Protein AF-0000000084716074 (afdb_homodimer)

Organism: Cystobacter fuscus (strain ATCC 25194 / DSM 2262 / NBRC 100088 / M29) (NCBI:txid1242864)

Nearest PDB structures (foldseek):
  5a7d-assembly4_N  TM=6.052E-01  e=6.442E+00  Drosophila melanogaster
  5a7d-assembly1_R  TM=4.696E-01  e=6.776E+00  Drosophila melanogaster
  5a7d-assembly4_N  TM=6.051E-01  e=4.090E+00  Drosophila melanogaster
  5a7d-assembly2_O  TM=5.886E-01  e=6.448E+00  Drosophila melanogaster
  5a7d-assembly2_Q  TM=4.811E-01  e=6.448E+00  Drosophila melanogaster

Structure (mmCIF, N/CA/C/O backbone):
data_AF-0000000084716074-model_v1
#
loop_
_entity.id
_entity.type
_entity.pdbx_description
1 polymer 'Uncharacterized protein'
#
loop_
_atom_site.group_PDB
_atom_site.id
_atom_site.type_symbol
_atom_site.label_atom_id
_atom_site.label_alt_id
_atom_site.label_comp_id
_atom_site.label_asym_id
_atom_site.label_entity_id
_atom_site.label_seq_id
_atom_site.pdbx_PDB_ins_code
_atom_site.Cartn_x
_atom_site.Cartn_y
_atom_site.Cartn_z
_atom_site.occupancy
_atom_site.B_iso_or_equiv
_atom_site.auth_seq_id
_atom_site.auth_comp_id
_atom_site.auth_asym_id
_atom_site.auth_atom_id
_atom_site.pdbx_PDB_model_num
ATOM 1 N N . MET A 1 1 ? -2.824 2.328 23.766 1 77 1 MET A N 1
ATOM 2 C CA . MET A 1 1 ? -3.107 2.217 22.344 1 77 1 MET A CA 1
ATOM 3 C C . MET A 1 1 ? -1.949 2.758 21.516 1 77 1 MET A C 1
ATOM 5 O O . MET A 1 1 ? -1.45 2.078 20.609 1 77 1 MET A O 1
ATOM 9 N N . LEU A 1 2 ? -1.389 3.838 21.906 1 85.81 2 LEU A N 1
ATOM 10 C CA . LEU A 1 2 ? -0.302 4.465 21.156 1 85.81 2 LEU A CA 1
ATOM 11 C C . LEU A 1 2 ? 0.977 3.641 21.266 1 85.81 2 LEU A C 1
ATOM 13 O O . LEU A 1 2 ? 1.692 3.471 20.266 1 85.81 2 LEU A O 1
ATOM 17 N N . THR A 1 3 ? 1.161 3.049 22.391 1 87.94 3 THR A N 1
ATOM 18 C CA . THR A 1 3 ? 2.346 2.227 22.609 1 87.94 3 THR A CA 1
ATOM 19 C C . THR A 1 3 ? 2.293 0.959 21.766 1 87.94 3 THR A C 1
ATOM 21 O O . THR A 1 3 ? 3.311 0.531 21.219 1 87.94 3 THR A O 1
ATOM 24 N N . LEU A 1 4 ? 1.115 0.365 21.703 1 90.62 4 LEU A N 1
ATOM 25 C CA . LEU A 1 4 ? 0.954 -0.833 20.891 1 90.62 4 LEU A CA 1
ATOM 26 C C . LEU A 1 4 ? 1.202 -0.521 19.406 1 90.62 4 LEU A C 1
ATOM 28 O O . LEU A 1 4 ? 1.856 -1.297 18.719 1 90.62 4 LEU A O 1
ATOM 32 N N . LEU A 1 5 ? 0.661 0.554 18.938 1 91.88 5 LEU A N 1
ATOM 33 C CA . LEU A 1 5 ? 0.863 0.963 17.547 1 91.88 5 LEU A CA 1
ATOM 34 C C . LEU A 1 5 ? 2.342 1.206 17.266 1 91.88 5 LEU A C 1
ATOM 36 O O . LEU A 1 5 ? 2.844 0.828 16.203 1 91.88 5 LEU A O 1
ATOM 40 N N . PHE A 1 6 ? 2.99 1.801 18.203 1 92.62 6 PHE A N 1
ATOM 41 C CA . PHE A 1 6 ? 4.41 2.092 18.047 1 92.62 6 PHE A CA 1
ATOM 42 C C . PHE A 1 6 ? 5.227 0.804 18 1 92.62 6 PHE A C 1
ATOM 44 O O . PHE A 1 6 ? 6.129 0.668 17.172 1 92.62 6 PHE A O 1
ATOM 51 N N . LYS A 1 7 ? 4.938 -0.093 18.859 1 94 7 LYS A N 1
ATOM 52 C CA . LYS A 1 7 ? 5.645 -1.37 18.875 1 94 7 LYS A CA 1
ATOM 53 C C . LYS A 1 7 ? 5.395 -2.148 17.594 1 94 7 LYS A C 1
ATOM 55 O O . LYS A 1 7 ? 6.297 -2.814 17.078 1 94 7 LYS A O 1
ATOM 60 N N . ALA A 1 8 ? 4.164 -2.121 17.156 1 93.56 8 ALA A N 1
ATOM 61 C CA . ALA A 1 8 ? 3.822 -2.789 15.898 1 93.56 8 ALA A CA 1
ATOM 62 C C . ALA A 1 8 ? 4.598 -2.188 14.727 1 93.56 8 ALA A C 1
ATOM 64 O O . ALA A 1 8 ? 5.145 -2.918 13.898 1 93.56 8 ALA A O 1
ATOM 65 N N . HIS A 1 9 ? 4.613 -0.831 14.602 1 96.44 9 HIS A N 1
ATOM 66 C CA . HIS A 1 9 ? 5.348 -0.148 13.547 1 96.44 9 HIS A CA 1
ATOM 67 C C . HIS A 1 9 ? 6.84 -0.47 13.609 1 96.44 9 HIS A C 1
ATOM 69 O O . HIS A 1 9 ? 7.453 -0.803 12.602 1 96.44 9 HIS A O 1
ATOM 75 N N . SER A 1 10 ? 7.395 -0.504 14.867 1 95.44 10 SER A N 1
ATOM 76 C CA . SER A 1 10 ? 8.82 -0.765 15.062 1 95.44 10 SER A CA 1
ATOM 77 C C . SER A 1 10 ? 9.164 -2.217 14.75 1 95.44 10 SER A C 1
ATOM 79 O O . SER A 1 10 ? 10.242 -2.508 14.242 1 95.44 10 SER A O 1
ATOM 81 N N . GLY A 1 11 ? 8.266 -3.057 15.047 1 95.38 11 GLY A N 1
ATOM 82 C CA . GLY A 1 11 ? 8.477 -4.465 14.75 1 95.38 11 GLY A CA 1
ATOM 83 C C . GLY A 1 11 ? 8.344 -4.797 13.281 1 95.38 11 GLY A C 1
ATOM 84 O O . GLY A 1 11 ? 9.078 -5.629 12.75 1 95.38 11 GLY A O 1
ATOM 85 N N . LEU A 1 12 ? 7.363 -4.23 12.609 1 96.38 12 LEU A N 1
ATOM 86 C CA . LEU A 1 12 ? 7.098 -4.484 11.203 1 96.38 12 LEU A CA 1
ATOM 87 C C . LEU A 1 12 ? 8.312 -4.137 10.352 1 96.38 12 LEU A C 1
ATOM 89 O O . LEU A 1 12 ? 8.516 -4.707 9.273 1 96.38 12 LEU A O 1
ATOM 93 N N . ARG A 1 13 ? 9.148 -3.174 10.836 1 96.94 13 ARG A N 1
ATOM 94 C CA . ARG A 1 13 ? 10.352 -2.777 10.117 1 96.94 13 ARG A CA 1
ATOM 95 C C . ARG A 1 13 ? 11.227 -3.988 9.797 1 96.94 13 ARG A C 1
ATOM 97 O O . ARG A 1 13 ? 11.836 -4.059 8.727 1 96.94 13 ARG A O 1
ATOM 104 N N . TYR A 1 14 ? 11.297 -4.938 10.672 1 97 14 TYR A N 1
ATOM 105 C CA . TYR A 1 14 ? 12.148 -6.105 10.477 1 97 14 TYR A CA 1
ATOM 106 C C . TYR A 1 14 ? 11.617 -6.992 9.359 1 97 14 TYR A C 1
ATOM 108 O O . TYR A 1 14 ? 12.391 -7.598 8.617 1 97 14 TYR A O 1
ATOM 116 N N . LEU A 1 15 ? 10.305 -7.098 9.328 1 96.69 15 LEU A N 1
ATOM 117 C CA . LEU A 1 15 ? 9.703 -7.875 8.242 1 96.69 15 LEU A CA 1
ATOM 118 C C . LEU A 1 15 ? 9.93 -7.195 6.898 1 96.69 15 LEU A C 1
ATOM 120 O O . LEU A 1 15 ? 10.211 -7.863 5.902 1 96.69 15 LEU A O 1
ATOM 124 N N . VAL A 1 16 ? 9.719 -5.898 6.836 1 98.31 16 VAL A N 1
ATOM 125 C CA . VAL A 1 16 ? 9.961 -5.133 5.617 1 98.31 16 VAL A CA 1
ATOM 126 C C . VAL A 1 16 ? 11.398 -5.332 5.156 1 98.31 16 VAL A C 1
ATOM 128 O O . VAL A 1 16 ? 11.648 -5.609 3.98 1 98.31 16 VAL A O 1
ATOM 131 N N . LEU A 1 17 ? 12.367 -5.199 6.125 1 98.31 17 LEU A N 1
ATOM 132 C CA . LEU A 1 17 ? 13.781 -5.332 5.797 1 98.31 17 LEU A CA 1
ATOM 133 C C . LEU A 1 17 ? 14.109 -6.758 5.355 1 98.31 17 LEU A C 1
ATOM 135 O O . LEU A 1 17 ? 14.859 -6.961 4.402 1 98.31 17 LEU A O 1
ATOM 139 N N . LEU A 1 18 ? 13.539 -7.695 6.035 1 98.19 18 LEU A N 1
ATOM 140 C CA . LEU A 1 18 ? 13.773 -9.094 5.68 1 98.19 18 LEU A CA 1
ATOM 141 C C . LEU A 1 18 ? 13.258 -9.391 4.277 1 98.19 18 LEU A C 1
ATOM 143 O O . LEU A 1 18 ? 13.969 -9.977 3.461 1 98.19 18 LEU A O 1
ATOM 147 N N . MET A 1 19 ? 11.992 -9.062 4.016 1 98.38 19 MET A N 1
ATOM 148 C CA . MET A 1 19 ? 11.422 -9.289 2.691 1 98.38 19 MET A CA 1
ATOM 149 C C . MET A 1 19 ? 12.219 -8.555 1.619 1 98.38 19 MET A C 1
ATOM 151 O O . MET A 1 19 ? 12.414 -9.07 0.518 1 98.38 19 MET A O 1
ATOM 155 N N . GLY A 1 20 ? 12.656 -7.379 1.932 1 98.69 20 GLY A N 1
ATOM 156 C CA . GLY A 1 20 ? 13.492 -6.637 1.005 1 98.69 20 GLY A CA 1
ATOM 157 C C . GLY A 1 20 ? 14.797 -7.34 0.688 1 98.69 20 GLY A C 1
ATOM 158 O O . GLY A 1 20 ? 15.219 -7.391 -0.47 1 98.69 20 GLY A O 1
ATOM 159 N N . LEU A 1 21 ? 15.43 -7.848 1.687 1 98.69 21 LEU A N 1
ATOM 160 C CA . LEU A 1 21 ? 16.703 -8.539 1.496 1 98.69 21 LEU A CA 1
ATOM 161 C C . LEU A 1 21 ? 16.5 -9.82 0.698 1 98.69 21 LEU A C 1
ATOM 163 O O . LEU A 1 21 ? 17.312 -10.148 -0.167 1 98.69 21 LEU A O 1
ATOM 167 N N . VAL A 1 22 ? 15.477 -10.523 0.986 1 98.75 22 VAL A N 1
ATOM 168 C CA . VAL A 1 22 ? 15.172 -11.75 0.256 1 98.75 22 VAL A CA 1
ATOM 169 C C . VAL A 1 22 ? 14.914 -11.422 -1.215 1 98.75 22 VAL A C 1
ATOM 171 O O . VAL A 1 22 ? 15.469 -12.078 -2.104 1 98.75 22 VAL A O 1
ATOM 174 N N . ALA A 1 23 ? 14.055 -10.477 -1.443 1 98.75 23 ALA A N 1
ATOM 175 C CA . ALA A 1 23 ? 13.766 -10.062 -2.812 1 98.75 23 ALA A CA 1
ATOM 176 C C . ALA A 1 23 ? 15.023 -9.586 -3.523 1 98.75 23 ALA A C 1
ATOM 178 O O . ALA A 1 23 ? 15.281 -9.961 -4.668 1 98.75 23 ALA A O 1
ATOM 179 N N . LEU A 1 24 ? 15.797 -8.773 -2.84 1 98.81 24 LEU A N 1
ATOM 180 C CA . LEU A 1 24 ? 17.031 -8.234 -3.41 1 98.81 24 LEU A CA 1
ATOM 181 C C . LEU A 1 24 ? 17.984 -9.367 -3.793 1 98.81 24 LEU A C 1
ATOM 183 O O . LEU A 1 24 ? 18.562 -9.352 -4.879 1 98.81 24 LEU A O 1
ATOM 187 N N . ALA A 1 25 ? 18.172 -10.281 -2.918 1 98.81 25 ALA A N 1
ATOM 188 C CA . ALA A 1 25 ? 19.047 -11.422 -3.195 1 98.81 25 ALA A CA 1
ATOM 189 C C . ALA A 1 25 ? 18.578 -12.18 -4.434 1 98.81 25 ALA A C 1
ATOM 191 O O . ALA A 1 25 ? 19.391 -12.539 -5.293 1 98.81 25 ALA A O 1
ATOM 192 N N . TYR A 1 26 ? 17.312 -12.367 -4.531 1 98.81 26 TYR A N 1
ATOM 193 C CA . TYR A 1 26 ? 16.781 -13.086 -5.676 1 98.81 26 TYR A CA 1
ATOM 194 C C . TYR A 1 26 ? 16.969 -12.297 -6.965 1 98.81 26 TYR A C 1
ATOM 196 O O . TYR A 1 26 ? 17.297 -12.875 -8 1 98.81 26 TYR A O 1
ATOM 204 N N . PHE A 1 27 ? 16.719 -11.016 -6.898 1 98.75 27 PHE A N 1
ATOM 205 C CA . PHE A 1 27 ? 16.844 -10.203 -8.102 1 98.75 27 PHE A CA 1
ATOM 206 C C . PHE A 1 27 ? 18.297 -10.086 -8.539 1 98.75 27 PHE A C 1
ATOM 208 O O . PHE A 1 27 ? 18.578 -10.047 -9.742 1 98.75 27 PHE A O 1
ATOM 215 N N . VAL A 1 28 ? 19.203 -10.016 -7.586 1 98.56 28 VAL A N 1
ATOM 216 C CA . VAL A 1 28 ? 20.641 -10.016 -7.906 1 98.56 28 VAL A CA 1
ATOM 217 C C . VAL A 1 28 ? 21.016 -11.336 -8.57 1 98.56 28 VAL A C 1
ATOM 219 O O . VAL A 1 28 ? 21.703 -11.352 -9.586 1 98.56 28 VAL A O 1
ATOM 222 N N . TYR A 1 29 ? 20.562 -12.391 -8 1 98.56 29 TYR A N 1
ATOM 223 C CA . TYR A 1 29 ? 20.828 -13.719 -8.539 1 98.56 29 TYR A CA 1
ATOM 224 C C . TYR A 1 29 ? 20.312 -13.852 -9.961 1 98.56 29 TYR A C 1
ATOM 226 O O . TYR A 1 29 ? 21.031 -14.305 -10.852 1 98.56 29 TYR A O 1
ATOM 234 N N . GLY A 1 30 ? 19.109 -13.523 -10.156 1 98.12 30 GLY A N 1
ATOM 235 C CA . GLY A 1 30 ? 18.531 -13.602 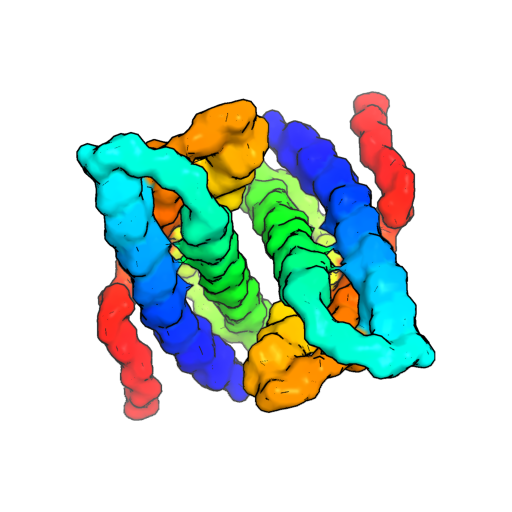-11.492 1 98.12 30 GLY A CA 1
ATOM 236 C C . GLY A 1 30 ? 19.266 -12.727 -12.5 1 98.12 30 GLY A C 1
ATOM 237 O O . GLY A 1 30 ? 19.484 -13.141 -13.641 1 98.12 30 GLY A O 1
ATOM 238 N N . PHE A 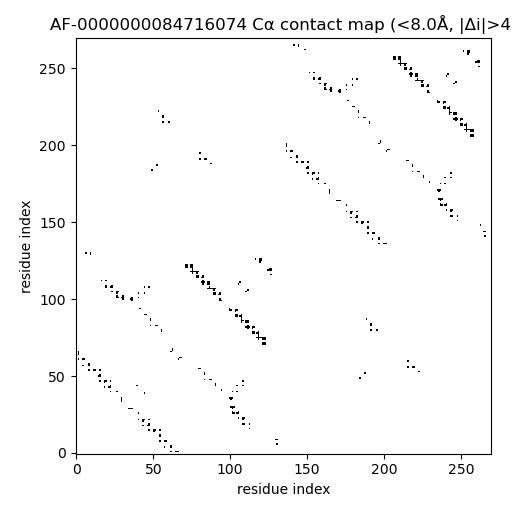1 31 ? 19.562 -11.531 -12.094 1 98.12 31 PHE A N 1
ATOM 239 C CA . PHE A 1 31 ? 20.266 -10.578 -12.961 1 98.12 31 PHE A CA 1
ATOM 240 C C . PHE A 1 31 ? 21.641 -11.102 -13.328 1 98.12 31 PHE A C 1
ATOM 242 O O . PHE A 1 31 ? 22.031 -11.062 -14.5 1 98.12 31 PHE A O 1
ATOM 249 N N . ALA A 1 32 ? 22.359 -11.609 -12.367 1 97.69 32 ALA A N 1
ATOM 250 C CA . ALA A 1 32 ? 23.75 -12.062 -12.555 1 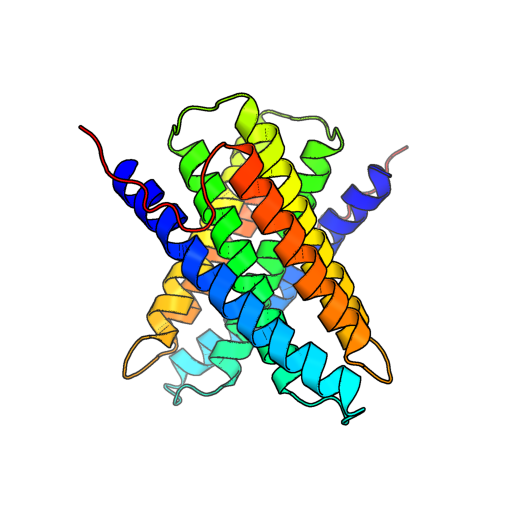97.69 32 ALA A CA 1
ATOM 251 C C . ALA A 1 32 ? 23.797 -13.312 -13.422 1 97.69 32 ALA A C 1
ATOM 253 O O . ALA A 1 32 ? 24.734 -13.492 -14.211 1 97.69 32 ALA A O 1
ATOM 254 N N . THR A 1 33 ? 22.797 -14.195 -13.375 1 97.62 33 THR A N 1
ATOM 255 C CA . THR A 1 33 ? 22.828 -15.461 -14.086 1 97.62 33 THR A CA 1
ATOM 256 C C . THR A 1 33 ? 22.047 -15.359 -15.398 1 97.62 33 THR A C 1
ATOM 258 O O . THR A 1 33 ? 21.953 -16.328 -16.156 1 97.62 33 THR A O 1
ATOM 261 N N . LYS A 1 34 ? 21.391 -14.219 -15.617 1 96.06 34 LYS A N 1
ATOM 262 C CA . LYS A 1 34 ? 20.641 -13.945 -16.828 1 96.06 34 LYS A CA 1
ATOM 263 C C . LYS A 1 34 ? 19.531 -14.969 -17.031 1 96.06 34 LYS A C 1
ATOM 265 O O . LYS A 1 34 ? 19.297 -15.445 -18.141 1 96.06 34 LYS A O 1
ATOM 270 N N . ARG A 1 35 ? 19 -15.352 -15.945 1 95.31 35 ARG A N 1
ATOM 271 C CA . ARG A 1 35 ? 17.906 -16.312 -16.031 1 95.31 35 ARG A CA 1
ATOM 272 C C . ARG A 1 35 ? 16.625 -15.641 -16.516 1 95.31 35 ARG A C 1
ATOM 274 O O . ARG A 1 35 ? 16.453 -14.43 -16.344 1 95.31 35 ARG A O 1
ATOM 281 N N . PRO A 1 36 ? 15.742 -16.453 -17.141 1 95.88 36 PRO A N 1
ATOM 282 C CA . PRO A 1 36 ? 14.461 -15.867 -17.531 1 95.88 36 PRO A CA 1
ATOM 283 C C . PRO A 1 36 ? 13.594 -15.492 -16.328 1 95.88 36 PRO A C 1
ATOM 285 O O . PRO A 1 36 ? 13.617 -16.188 -15.305 1 95.88 36 PRO A O 1
ATOM 288 N N . VAL A 1 37 ? 12.867 -14.344 -16.469 1 96.56 37 VAL A N 1
ATOM 289 C CA . VAL A 1 37 ? 11.977 -13.875 -15.406 1 96.56 37 VAL A CA 1
ATOM 290 C C . VAL A 1 37 ? 10.859 -14.891 -15.18 1 96.56 37 VAL A C 1
ATOM 292 O O . VAL A 1 37 ? 10.297 -15.43 -16.125 1 96.56 37 VAL A O 1
ATOM 295 N N . ASP A 1 38 ? 10.562 -15.188 -13.922 1 96.06 38 ASP A N 1
ATOM 296 C CA . ASP A 1 38 ? 9.469 -16.078 -13.555 1 96.06 38 ASP A CA 1
ATOM 297 C C . ASP A 1 38 ? 8.5 -15.383 -12.594 1 96.06 38 ASP A C 1
ATOM 299 O O . ASP A 1 38 ? 8.617 -14.18 -12.352 1 96.06 38 ASP A O 1
ATOM 303 N N . LYS A 1 39 ? 7.523 -16.109 -12.109 1 93.56 39 LYS A N 1
ATOM 304 C CA . LYS A 1 39 ? 6.445 -15.539 -11.305 1 93.56 39 LYS A CA 1
ATOM 305 C C . LYS A 1 39 ? 6.973 -15.016 -9.977 1 93.56 39 LYS A C 1
ATOM 307 O O . LYS A 1 39 ? 6.32 -14.203 -9.32 1 93.56 39 LYS A O 1
ATOM 312 N N . LYS A 1 40 ? 8.117 -15.5 -9.508 1 96.62 40 LYS A N 1
ATOM 313 C CA . LYS A 1 40 ? 8.68 -15.094 -8.219 1 96.62 40 LYS A CA 1
ATOM 314 C C . LYS A 1 40 ? 9.047 -13.609 -8.227 1 96.62 40 LYS A C 1
ATOM 316 O O . LYS A 1 40 ? 9.031 -12.961 -7.18 1 96.62 40 LYS A O 1
ATOM 321 N N . VAL A 1 41 ? 9.414 -13.109 -9.375 1 97.31 41 VAL A N 1
ATOM 322 C CA . VAL A 1 41 ? 9.758 -11.695 -9.477 1 97.31 41 VAL A CA 1
ATOM 323 C C . VAL A 1 41 ? 8.562 -10.836 -9.07 1 97.31 41 VAL A C 1
ATOM 325 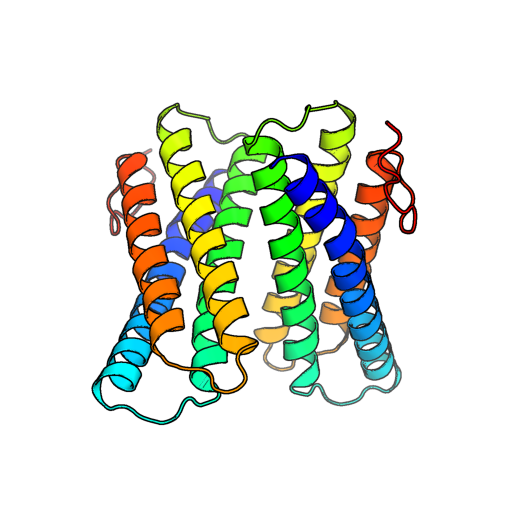O O . VAL A 1 41 ? 8.695 -9.914 -8.266 1 97.31 41 VAL A O 1
ATOM 328 N N . ARG A 1 42 ? 7.426 -11.18 -9.562 1 93.88 42 ARG A N 1
ATOM 329 C CA . ARG A 1 42 ? 6.219 -10.43 -9.242 1 93.88 42 ARG A CA 1
ATOM 330 C C . ARG A 1 42 ? 5.805 -10.648 -7.789 1 93.88 42 ARG A C 1
ATOM 332 O O . ARG A 1 42 ? 5.434 -9.703 -7.094 1 93.88 42 ARG A O 1
ATOM 339 N N . ILE A 1 43 ? 5.941 -11.852 -7.273 1 93.38 43 ILE A N 1
ATOM 340 C CA . ILE A 1 43 ? 5.516 -12.203 -5.922 1 93.38 43 ILE A CA 1
ATOM 341 C C . ILE A 1 43 ? 6.402 -11.492 -4.902 1 93.38 43 ILE A C 1
ATOM 343 O O . ILE A 1 43 ? 5.902 -10.828 -3.988 1 93.38 43 ILE A O 1
ATOM 347 N N . LEU A 1 44 ? 7.688 -11.633 -5.109 1 96.81 44 LEU A N 1
ATOM 348 C CA . LEU A 1 44 ? 8.617 -11.031 -4.16 1 96.81 44 LEU A CA 1
ATOM 349 C C . LEU A 1 44 ? 8.562 -9.508 -4.23 1 96.81 44 LEU A C 1
ATOM 351 O O . LEU A 1 44 ? 8.57 -8.836 -3.197 1 96.81 44 LEU A O 1
ATOM 355 N N . GLY A 1 45 ? 8.461 -8.984 -5.43 1 97 45 GLY A N 1
ATOM 356 C CA . GLY A 1 45 ? 8.359 -7.547 -5.59 1 97 45 GLY A CA 1
ATOM 357 C C . GLY A 1 45 ? 7.102 -6.965 -4.969 1 97 45 GLY A C 1
ATOM 358 O O . GLY A 1 45 ? 7.168 -5.973 -4.234 1 97 45 GLY A O 1
ATOM 359 N N . SER A 1 46 ? 6.012 -7.586 -5.242 1 93.56 46 SER A N 1
ATOM 360 C CA . SER A 1 46 ? 4.738 -7.094 -4.734 1 93.56 46 SER A CA 1
ATOM 361 C C . SER A 1 46 ? 4.633 -7.277 -3.225 1 93.56 46 SER A C 1
ATOM 363 O O . SER A 1 46 ? 4.039 -6.445 -2.531 1 93.56 46 SER A O 1
ATOM 365 N N . SER A 1 47 ? 5.141 -8.398 -2.74 1 94.12 47 SER A N 1
ATOM 366 C CA . SER A 1 47 ? 5.145 -8.617 -1.298 1 94.12 47 SER A CA 1
ATOM 367 C C . SER A 1 47 ? 5.93 -7.527 -0.578 1 94.12 47 SER A C 1
ATOM 369 O O . SER A 1 47 ? 5.477 -7 0.443 1 94.12 47 SER A O 1
ATOM 371 N N . PHE A 1 48 ? 7.105 -7.191 -1.101 1 98.31 48 PHE A N 1
ATOM 372 C CA . PHE A 1 48 ? 7.914 -6.121 -0.531 1 98.31 48 PHE A CA 1
ATOM 373 C C . PHE A 1 48 ? 7.168 -4.793 -0.58 1 98.31 48 PHE A C 1
ATOM 375 O O . PHE A 1 48 ? 7.094 -4.078 0.423 1 98.31 48 PHE A O 1
ATOM 382 N N . ALA A 1 49 ? 6.578 -4.48 -1.732 1 97 49 ALA A N 1
ATOM 383 C CA . ALA A 1 49 ? 5.852 -3.221 -1.89 1 97 49 ALA A CA 1
ATOM 384 C C . ALA A 1 49 ? 4.656 -3.158 -0.946 1 97 49 ALA A C 1
ATOM 386 O O . AL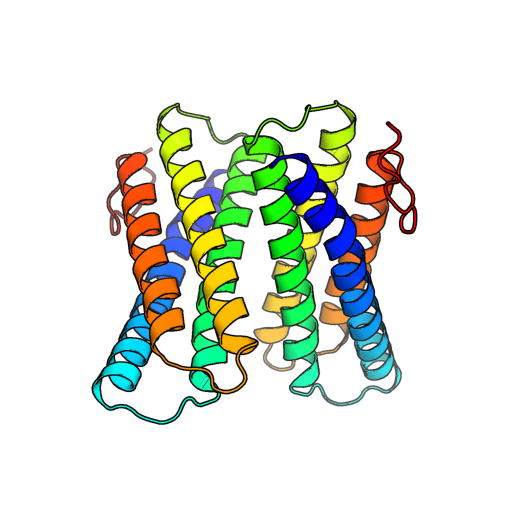A A 1 49 ? 4.379 -2.113 -0.351 1 97 49 ALA A O 1
ATOM 387 N N . GLY A 1 50 ? 3.957 -4.223 -0.855 1 95.12 50 GLY A N 1
ATOM 388 C CA . GLY A 1 50 ? 2.826 -4.285 0.056 1 95.12 50 GLY A CA 1
ATOM 389 C C . GLY A 1 50 ? 3.213 -4.059 1.505 1 95.12 50 GLY A C 1
ATOM 390 O O . GLY A 1 50 ? 2.514 -3.352 2.236 1 95.12 50 GLY A O 1
ATOM 391 N N . LEU A 1 51 ? 4.25 -4.676 1.935 1 97 51 LEU A N 1
ATOM 392 C CA . LEU A 1 51 ? 4.723 -4.508 3.305 1 97 51 LEU A CA 1
ATOM 393 C C . LEU A 1 51 ? 5.191 -3.076 3.543 1 97 51 LEU A C 1
ATOM 395 O O . LEU A 1 51 ? 4.992 -2.525 4.629 1 97 51 LEU A O 1
ATOM 399 N N . LEU A 1 52 ? 5.824 -2.57 2.502 1 98.06 52 LEU A N 1
ATOM 400 C CA . LEU A 1 52 ? 6.254 -1.178 2.582 1 98.06 52 LEU A CA 1
ATOM 401 C C . LEU A 1 52 ? 5.055 -0.251 2.76 1 98.06 52 LEU A C 1
ATOM 403 O O . LEU A 1 52 ? 5.086 0.661 3.588 1 98.06 52 LEU A O 1
ATOM 407 N N . ASP A 1 53 ? 4.039 -0.489 2.012 1 97.25 53 ASP A N 1
ATOM 408 C CA . ASP A 1 53 ? 2.814 0.301 2.121 1 97.25 53 ASP A CA 1
ATOM 409 C C . ASP A 1 53 ? 2.189 0.158 3.508 1 97.25 53 ASP A C 1
ATOM 411 O O . ASP A 1 53 ? 1.726 1.141 4.09 1 97.25 53 ASP A O 1
ATOM 415 N N . THR A 1 54 ? 2.172 -1.037 4.004 1 95.62 54 THR A N 1
ATOM 416 C CA . THR A 1 54 ? 1.624 -1.277 5.336 1 95.62 54 THR A CA 1
ATOM 417 C C . THR A 1 54 ? 2.432 -0.532 6.395 1 95.62 54 THR A C 1
ATOM 419 O O . THR A 1 54 ? 1.866 -0.005 7.355 1 95.62 54 THR A O 1
ATOM 422 N N . GLN A 1 55 ? 3.74 -0.542 6.23 1 98.25 55 GLN A N 1
ATOM 423 C CA . GLN A 1 55 ? 4.617 0.211 7.121 1 98.25 55 GLN A CA 1
ATOM 424 C C . GLN A 1 55 ? 4.254 1.693 7.125 1 98.25 55 GLN A C 1
ATOM 426 O O . GLN A 1 55 ? 4.164 2.311 8.188 1 98.25 55 GLN A O 1
ATOM 431 N N . ILE A 1 56 ? 4.02 2.227 5.941 1 97.62 56 ILE A N 1
ATOM 432 C CA . ILE A 1 56 ? 3.68 3.639 5.793 1 97.62 56 ILE A CA 1
ATOM 433 C C . ILE A 1 56 ? 2.312 3.91 6.418 1 97.62 56 ILE A C 1
ATOM 435 O O . ILE A 1 56 ? 2.143 4.887 7.152 1 97.62 56 ILE A O 1
ATOM 439 N N . LEU A 1 57 ? 1.396 3.045 6.191 1 95.81 57 LEU A N 1
ATOM 440 C CA . LEU A 1 57 ? 0.054 3.184 6.746 1 95.81 57 LEU A CA 1
ATOM 441 C C . LEU A 1 57 ? 0.089 3.176 8.266 1 95.81 57 LEU A C 1
ATOM 443 O O . LEU A 1 57 ? -0.554 4.008 8.914 1 95.81 57 LEU A O 1
ATOM 447 N N . LEU A 1 58 ? 0.769 2.266 8.797 1 96.19 58 LEU A N 1
ATOM 448 C CA . LEU A 1 58 ? 0.882 2.182 10.25 1 96.19 58 LEU A CA 1
ATOM 449 C C . LEU A 1 58 ? 1.517 3.447 10.82 1 96.19 58 LEU A C 1
ATOM 451 O O . LEU A 1 58 ? 1.098 3.938 11.867 1 96.19 58 LEU A O 1
ATOM 455 N N . GLY A 1 59 ? 2.51 3.963 10.188 1 96.25 59 GLY A N 1
ATOM 456 C CA . GLY A 1 59 ? 3.119 5.223 10.586 1 96.25 59 GLY A CA 1
ATOM 457 C C . GLY A 1 59 ? 2.15 6.387 10.555 1 96.25 59 GLY A C 1
ATOM 458 O O . GLY A 1 59 ? 2.143 7.219 11.469 1 96.25 59 GLY A O 1
ATOM 459 N N . LEU A 1 60 ? 1.368 6.434 9.523 1 95.12 60 LEU A N 1
ATOM 460 C CA . LEU A 1 60 ? 0.38 7.504 9.406 1 95.12 60 LEU A CA 1
ATOM 461 C C . LEU A 1 60 ? -0.68 7.379 10.5 1 95.12 60 LEU A C 1
ATOM 463 O O . LEU A 1 60 ? -1.118 8.391 11.055 1 95.12 60 LEU A O 1
ATOM 467 N N . VAL A 1 61 ? -1.099 6.188 10.758 1 94.56 61 VAL A N 1
ATOM 468 C CA . VAL A 1 61 ? -2.061 5.953 11.828 1 94.56 61 VAL A CA 1
ATOM 469 C C . VAL A 1 61 ? -1.457 6.379 13.172 1 94.56 61 VAL A C 1
ATOM 471 O O . VAL A 1 61 ? -2.137 6.988 14 1 94.56 61 VAL A O 1
ATOM 474 N N . LEU A 1 62 ? -0.219 6.047 13.375 1 95.12 62 LEU A N 1
ATOM 475 C CA . LEU A 1 62 ? 0.49 6.445 14.586 1 95.12 62 LEU A CA 1
ATOM 476 C C . LEU A 1 62 ? 0.511 7.961 14.734 1 95.12 62 LEU A C 1
ATOM 478 O O . LEU A 1 62 ? 0.202 8.492 15.805 1 95.12 62 LEU A O 1
ATOM 482 N N . LEU A 1 63 ? 0.802 8.641 13.641 1 93.19 63 LEU A N 1
ATOM 483 C CA . LEU A 1 63 ? 0.823 10.094 13.641 1 93.19 63 LEU A CA 1
ATOM 484 C C . LEU A 1 63 ? -0.572 10.664 13.891 1 93.19 63 LEU A C 1
ATOM 486 O O . LEU A 1 63 ? -0.736 11.594 14.68 1 93.19 63 LEU A O 1
ATOM 490 N N . GLY A 1 64 ? -1.527 10.094 13.289 1 90.44 64 GLY A N 1
ATOM 491 C CA . GLY A 1 64 ? -2.9 10.547 13.453 1 90.44 64 GLY A CA 1
ATOM 492 C C . GLY A 1 64 ? -3.447 10.289 14.844 1 90.44 64 GLY A C 1
ATOM 493 O O . GLY A 1 64 ? -4.332 11.008 15.312 1 90.44 64 GLY A O 1
ATOM 494 N N . ALA A 1 65 ? -2.932 9.266 15.484 1 92.69 65 ALA A N 1
ATOM 495 C CA . ALA A 1 65 ? -3.385 8.891 16.828 1 92.69 65 ALA A CA 1
ATOM 496 C C . ALA A 1 65 ? -2.738 9.773 17.891 1 92.69 65 ALA A C 1
ATOM 498 O O . ALA A 1 65 ? -3.066 9.664 19.078 1 92.69 65 ALA A O 1
ATOM 499 N N . GLY A 1 66 ? -1.781 10.656 17.5 1 92.44 66 GLY A N 1
ATOM 500 C CA . GLY A 1 66 ? -1.271 11.641 18.438 1 92.44 66 GLY A CA 1
ATOM 501 C C . GLY A 1 66 ? 0.202 11.461 18.75 1 92.44 66 GLY A C 1
ATOM 502 O O . GLY A 1 66 ? 0.707 12.008 19.734 1 92.44 66 GLY A O 1
ATOM 503 N N . TRP A 1 67 ? 0.89 10.57 18 1 92.19 67 TRP A N 1
ATOM 504 C CA . TRP A 1 67 ? 2.33 10.461 18.219 1 92.19 67 TRP A CA 1
ATOM 505 C C . TRP A 1 67 ? 3.01 11.82 18.031 1 92.19 67 TRP A C 1
ATOM 507 O O . TRP A 1 67 ? 2.695 12.555 17.094 1 92.19 67 TRP A O 1
ATOM 517 N N . PRO A 1 68 ? 3.865 12.18 18.953 1 91.5 68 PRO A N 1
ATOM 518 C CA . PRO A 1 68 ? 4.5 13.5 18.859 1 91.5 68 PRO A CA 1
ATOM 519 C C . PRO A 1 68 ? 5.254 13.695 17.547 1 91.5 68 PRO A C 1
ATOM 521 O O . PRO A 1 68 ? 6.008 12.812 17.125 1 91.5 68 PRO A O 1
ATOM 524 N N . PHE A 1 69 ? 4.945 14.805 16.953 1 91.81 69 PHE A N 1
ATOM 525 C CA . PHE A 1 69 ? 5.625 15.141 15.703 1 91.81 69 PHE A CA 1
ATOM 526 C C . PHE A 1 69 ? 6.941 15.859 15.977 1 91.81 69 PHE A C 1
ATOM 528 O O . PHE A 1 69 ? 6.949 16.953 16.547 1 91.81 69 PHE A O 1
ATOM 535 N N . GLN A 1 70 ? 8.008 15.32 15.695 1 93.19 70 GLN A N 1
ATOM 536 C CA . GLN A 1 70 ? 9.336 15.914 15.789 1 93.19 70 GLN A CA 1
ATOM 537 C C . GLN A 1 70 ? 9.852 16.328 14.414 1 93.19 70 GLN A C 1
ATOM 539 O O . GLN A 1 70 ? 9.555 15.672 13.414 1 93.19 70 GLN A O 1
ATOM 544 N N . PRO A 1 71 ? 10.617 17.375 14.312 1 94.25 71 PRO A N 1
ATOM 545 C CA . PRO A 1 71 ? 11.102 17.875 13.031 1 94.25 71 PRO A CA 1
ATOM 546 C C . PRO A 1 71 ? 11.836 16.812 12.219 1 94.25 71 PRO A C 1
ATOM 548 O O . PRO A 1 71 ? 11.766 16.812 10.984 1 94.25 71 PRO A O 1
ATOM 551 N N . MET A 1 72 ? 12.555 15.906 12.883 1 93.94 72 MET A N 1
ATOM 552 C CA . MET A 1 72 ? 13.305 14.867 12.188 1 93.94 72 MET A CA 1
ATOM 553 C C . MET A 1 72 ? 12.367 13.922 11.453 1 93.94 72 MET A C 1
ATOM 555 O O . MET A 1 72 ? 12.789 13.195 10.547 1 93.94 72 MET A O 1
ATOM 559 N N . LEU A 1 73 ? 11.078 13.883 11.758 1 95.12 73 LEU A N 1
ATOM 560 C CA . LEU A 1 73 ? 10.086 13.016 11.125 1 95.12 73 LEU A CA 1
ATOM 561 C C . LEU A 1 73 ? 9.875 13.406 9.672 1 95.12 73 LEU A C 1
ATOM 563 O O . LEU A 1 73 ? 9.508 12.57 8.844 1 95.12 73 LEU A O 1
ATOM 567 N N . TRP A 1 74 ? 10.141 14.664 9.398 1 95 74 TRP A N 1
ATOM 568 C CA . TRP A 1 74 ? 10.008 15.086 8.008 1 95 74 TRP A CA 1
ATOM 569 C C . TRP A 1 74 ? 10.922 14.266 7.098 1 95 74 TRP A C 1
ATOM 571 O O . TRP A 1 74 ? 10.508 13.836 6.016 1 95 74 TRP A O 1
ATOM 581 N N . GLY A 1 75 ? 12.188 14.125 7.559 1 96.38 75 GLY A N 1
ATOM 582 C CA . GLY A 1 75 ? 13.109 13.289 6.801 1 96.38 75 GLY A CA 1
ATOM 583 C C . GLY A 1 75 ? 12.648 11.852 6.684 1 96.38 75 GLY A C 1
ATOM 584 O O . GLY A 1 75 ? 12.719 11.25 5.605 1 96.38 75 GLY A O 1
ATOM 585 N N . HIS A 1 76 ? 12.133 11.328 7.762 1 97.56 76 HIS A N 1
ATOM 586 C CA . HIS A 1 76 ? 11.641 9.953 7.797 1 97.56 76 HIS A CA 1
ATOM 587 C C . HIS A 1 76 ? 10.461 9.773 6.848 1 97.56 76 HIS A C 1
ATOM 589 O O . HIS A 1 76 ? 10.469 8.875 6.004 1 97.56 76 HIS A O 1
ATOM 595 N N . LEU A 1 77 ? 9.5 10.625 6.98 1 96.62 77 LEU A N 1
ATOM 596 C CA . LEU A 1 77 ? 8.289 10.523 6.172 1 96.62 77 LEU A CA 1
ATOM 597 C C . LEU A 1 77 ? 8.617 10.664 4.688 1 96.62 77 LEU A C 1
ATOM 599 O O . LEU A 1 77 ? 8.109 9.898 3.861 1 96.62 77 LEU A O 1
ATOM 603 N N . THR A 1 78 ? 9.461 11.641 4.375 1 96.25 78 THR A N 1
ATOM 604 C CA . THR A 1 78 ? 9.789 11.914 2.982 1 96.25 78 THR A CA 1
ATOM 605 C C . THR A 1 78 ? 10.547 10.742 2.363 1 96.25 78 THR A C 1
ATOM 607 O O . THR A 1 78 ? 10.219 10.305 1.259 1 96.25 78 THR A O 1
ATOM 610 N N . LEU A 1 79 ? 11.508 10.258 3.033 1 98.38 79 LEU A N 1
ATOM 611 C CA . LEU A 1 79 ? 12.312 9.164 2.498 1 98.38 79 LEU A CA 1
ATOM 612 C C . LEU A 1 79 ? 11.477 7.891 2.355 1 98.38 79 LEU A C 1
ATOM 614 O O . LEU A 1 79 ? 11.672 7.121 1.413 1 98.38 79 LEU A O 1
ATOM 618 N N . MET A 1 80 ? 10.531 7.645 3.248 1 98.56 80 MET A N 1
ATOM 619 C CA . MET A 1 80 ? 9.656 6.48 3.139 1 98.56 80 MET A CA 1
ATOM 620 C C . MET A 1 80 ? 8.711 6.617 1.95 1 98.56 80 MET A C 1
ATOM 622 O O . MET A 1 80 ? 8.453 5.641 1.243 1 98.56 80 MET A O 1
ATOM 626 N N . LEU A 1 81 ? 8.188 7.781 1.807 1 97.25 81 LEU A N 1
ATOM 627 C CA . LEU A 1 81 ? 7.328 8.016 0.654 1 97.25 81 LEU A CA 1
ATOM 628 C C . LEU A 1 81 ? 8.094 7.82 -0.649 1 97.25 81 LEU A C 1
ATOM 630 O O . LEU A 1 81 ? 7.582 7.211 -1.592 1 97.25 81 LEU A O 1
ATOM 634 N N . LEU A 1 82 ? 9.281 8.32 -0.714 1 97.88 82 LEU A N 1
ATOM 635 C CA . LEU A 1 82 ? 10.109 8.141 -1.9 1 97.88 82 LEU A CA 1
ATOM 636 C C . LEU A 1 82 ? 10.398 6.664 -2.143 1 97.88 82 LEU A C 1
ATOM 638 O O . LEU A 1 82 ? 10.445 6.215 -3.289 1 97.88 82 LEU A O 1
ATOM 642 N N . ALA A 1 83 ? 10.641 5.977 -1.109 1 98.81 83 ALA A N 1
ATOM 643 C CA . ALA A 1 83 ? 10.883 4.539 -1.228 1 98.81 83 ALA A CA 1
ATOM 644 C C . ALA A 1 83 ? 9.688 3.836 -1.862 1 98.81 83 ALA A C 1
ATOM 646 O O . ALA A 1 83 ? 9.852 3.012 -2.766 1 98.81 83 ALA A O 1
ATOM 647 N N . ALA A 1 84 ? 8.5 4.145 -1.396 1 98.38 84 ALA A N 1
ATOM 648 C CA . ALA A 1 84 ? 7.293 3.531 -1.934 1 98.38 84 ALA A CA 1
ATOM 649 C C . ALA A 1 84 ? 7.086 3.912 -3.396 1 98.38 84 ALA A C 1
ATOM 651 O O . ALA A 1 84 ? 6.742 3.064 -4.223 1 98.38 84 ALA A O 1
ATOM 652 N N . VAL A 1 85 ? 7.277 5.18 -3.713 1 96.81 85 VAL A N 1
ATOM 653 C CA . VAL A 1 85 ? 7.121 5.645 -5.086 1 96.81 85 VAL A CA 1
ATOM 654 C C . VAL A 1 85 ? 8.094 4.902 -6 1 96.81 85 VAL A C 1
ATOM 656 O O . VAL A 1 85 ? 7.707 4.406 -7.059 1 96.81 85 VAL A O 1
ATOM 659 N N . LEU A 1 86 ? 9.352 4.852 -5.582 1 98.31 86 LEU A N 1
ATOM 660 C CA . LEU A 1 86 ? 10.367 4.152 -6.363 1 98.31 86 LEU A CA 1
ATOM 661 C C . LEU A 1 86 ? 9.977 2.697 -6.586 1 98.31 86 LEU A C 1
ATOM 663 O O . LEU A 1 86 ? 10.023 2.203 -7.715 1 98.31 86 LEU A O 1
ATOM 667 N N . ALA A 1 87 ? 9.586 2.055 -5.535 1 98.56 87 ALA A N 1
ATOM 668 C CA . ALA A 1 87 ? 9.219 0.645 -5.629 1 98.56 87 ALA A CA 1
ATOM 669 C C . ALA A 1 87 ? 8.031 0.448 -6.562 1 98.56 87 ALA A C 1
ATOM 671 O O . ALA A 1 87 ? 8.086 -0.357 -7.496 1 98.56 87 ALA A O 1
ATOM 672 N N . HIS A 1 88 ? 6.945 1.182 -6.375 1 97.12 88 HIS A N 1
ATOM 673 C CA . HIS A 1 88 ? 5.73 1.007 -7.168 1 97.12 88 HIS A CA 1
ATOM 674 C C . HIS A 1 88 ? 5.98 1.33 -8.633 1 97.12 88 HIS A C 1
ATOM 676 O O . HIS A 1 88 ? 5.586 0.566 -9.523 1 97.12 88 HIS A O 1
ATOM 682 N N . VAL A 1 89 ? 6.66 2.389 -8.914 1 96.56 89 VAL A N 1
ATOM 683 C CA . VAL A 1 89 ? 6.855 2.838 -10.289 1 96.56 89 VAL A CA 1
ATOM 684 C C . VAL A 1 89 ? 7.691 1.815 -11.055 1 96.56 89 VAL A C 1
ATOM 686 O O . VAL A 1 89 ? 7.289 1.351 -12.125 1 96.56 89 VAL A O 1
ATOM 689 N N . LEU A 1 90 ? 8.82 1.406 -10.523 1 98.44 90 LEU A N 1
ATOM 690 C CA . LEU A 1 90 ? 9.742 0.544 -11.258 1 98.44 90 LEU A CA 1
ATOM 691 C C . LEU A 1 90 ? 9.195 -0.876 -11.352 1 98.44 90 LEU A C 1
ATOM 693 O O . LEU A 1 90 ? 9.422 -1.564 -12.352 1 98.44 90 LEU A O 1
ATOM 697 N N . LEU A 1 91 ? 8.492 -1.325 -10.336 1 97.69 91 LEU A N 1
ATOM 698 C CA . LEU A 1 91 ? 7.895 -2.652 -10.414 1 97.69 91 LEU A CA 1
ATOM 699 C C . LEU A 1 91 ? 6.766 -2.684 -11.438 1 97.69 91 LEU A C 1
ATOM 701 O O . LEU A 1 91 ? 6.613 -3.66 -12.172 1 97.69 91 LEU A O 1
ATOM 705 N N . VAL A 1 92 ? 5.98 -1.599 -11.523 1 95 92 VAL A N 1
ATOM 706 C CA . VAL A 1 92 ? 4.875 -1.529 -12.477 1 95 92 VAL A CA 1
ATOM 707 C C . VAL A 1 92 ? 5.422 -1.424 -13.898 1 95 92 VAL A C 1
ATOM 709 O O . VAL A 1 92 ? 4.914 -2.072 -14.812 1 95 92 VAL A O 1
ATOM 712 N N . ILE A 1 93 ? 6.465 -0.584 -14.047 1 96.38 93 ILE A N 1
ATOM 713 C CA . ILE A 1 93 ? 7.082 -0.473 -15.367 1 96.38 93 ILE A CA 1
ATOM 714 C C . ILE A 1 93 ? 7.578 -1.844 -15.82 1 96.38 93 ILE A C 1
ATOM 716 O O . ILE A 1 93 ? 7.402 -2.223 -16.984 1 96.38 93 ILE A O 1
ATOM 720 N N . ASN A 1 94 ? 8.203 -2.586 -14.914 1 97.56 94 ASN A N 1
ATOM 721 C CA . ASN A 1 94 ? 8.727 -3.904 -15.25 1 97.56 94 ASN A CA 1
ATOM 722 C C . ASN A 1 94 ? 7.621 -4.855 -15.688 1 97.56 94 ASN A C 1
ATOM 724 O O . ASN A 1 94 ? 7.777 -5.598 -16.656 1 97.56 94 ASN A O 1
ATOM 728 N N . ARG A 1 95 ? 6.512 -4.848 -14.938 1 93.25 95 ARG A N 1
ATOM 729 C CA . ARG A 1 95 ? 5.457 -5.82 -15.203 1 93.25 95 ARG A CA 1
ATOM 730 C C . ARG A 1 95 ? 4.703 -5.473 -16.484 1 93.25 95 ARG A C 1
ATOM 732 O O . ARG A 1 95 ? 4.086 -6.34 -17.109 1 93.25 95 ARG A O 1
ATOM 739 N N . LYS A 1 96 ? 4.797 -4.27 -16.984 1 92.94 96 LYS A N 1
ATOM 740 C CA . LYS A 1 96 ? 4.086 -3.83 -18.172 1 92.94 96 LYS A CA 1
ATOM 741 C C . LYS A 1 96 ? 4.969 -3.963 -19.422 1 92.94 96 LYS A C 1
ATOM 743 O O . LYS A 1 96 ? 4.488 -3.807 -20.547 1 92.94 96 LYS A O 1
ATOM 748 N N . ARG A 1 97 ? 6.188 -4.238 -19.25 1 95.19 97 ARG A N 1
ATOM 749 C CA . ARG A 1 97 ? 7.094 -4.441 -20.375 1 95.19 97 ARG A CA 1
ATOM 750 C C . ARG A 1 97 ? 6.766 -5.734 -21.125 1 95.19 97 ARG A C 1
ATOM 752 O O . ARG A 1 97 ? 6.402 -6.734 -20.5 1 95.19 97 ARG A O 1
ATOM 759 N N . PRO A 1 98 ? 6.887 -5.672 -22.469 1 95.56 98 PRO A N 1
ATOM 760 C CA . PRO A 1 98 ? 6.707 -6.914 -23.219 1 95.56 98 PRO A CA 1
ATOM 761 C C . PRO A 1 98 ? 7.641 -8.031 -22.75 1 95.56 98 PRO A C 1
ATOM 763 O O . PRO A 1 98 ? 7.242 -9.195 -22.703 1 95.56 98 PRO A O 1
ATOM 766 N N . GLN A 1 99 ? 8.906 -7.68 -22.438 1 95.25 99 GLN A N 1
ATOM 767 C CA . GLN A 1 99 ? 9.891 -8.617 -21.906 1 95.25 99 GLN A CA 1
ATOM 768 C C . GLN A 1 99 ? 10.422 -8.148 -20.562 1 95.25 99 GLN A C 1
ATOM 770 O O . GLN A 1 99 ? 11.461 -7.488 -20.5 1 95.25 99 GLN A O 1
ATOM 775 N N . PRO A 1 100 ? 9.797 -8.484 -19.484 1 96.75 100 PRO A N 1
ATOM 776 C CA . PRO A 1 100 ? 10.273 -8.094 -18.156 1 96.75 100 PRO A CA 1
ATOM 777 C C . PRO A 1 100 ? 11.672 -8.625 -17.844 1 96.75 100 PRO A C 1
ATOM 779 O O . PRO A 1 100 ? 12.109 -9.602 -18.469 1 96.75 100 PRO A O 1
ATOM 782 N N . GLY A 1 101 ? 12.344 -7.883 -16.953 1 97.19 101 GLY A N 1
ATOM 783 C CA . GLY A 1 101 ? 13.688 -8.289 -16.578 1 97.19 101 GLY A CA 1
ATOM 784 C C . GLY A 1 101 ? 13.945 -8.156 -15.086 1 97.19 101 GLY A C 1
ATOM 785 O O . GLY A 1 101 ? 13.023 -7.875 -14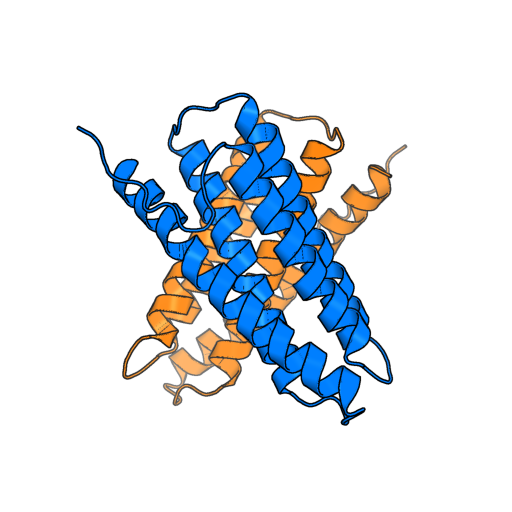.312 1 97.19 101 GLY A O 1
ATOM 786 N N . PHE A 1 102 ? 15.172 -8.406 -14.711 1 98.5 102 PHE A N 1
ATOM 787 C CA . PHE A 1 102 ? 15.547 -8.383 -13.305 1 98.5 102 PHE A CA 1
ATOM 788 C C . PHE A 1 102 ? 16.125 -7.027 -12.922 1 98.5 102 PHE A C 1
ATOM 790 O O . PHE A 1 102 ? 16.219 -6.707 -11.734 1 98.5 102 PHE A O 1
ATOM 797 N N . LEU A 1 103 ? 16.453 -6.234 -13.875 1 98.19 103 LEU A N 1
ATOM 798 C CA . LEU A 1 103 ? 17.141 -4.988 -13.578 1 98.19 103 LEU A CA 1
ATOM 799 C C . LEU A 1 103 ? 16.234 -4.008 -12.859 1 98.19 103 LEU A C 1
ATOM 801 O O . LEU A 1 103 ? 16.609 -3.428 -11.836 1 98.19 103 LEU A O 1
ATOM 805 N N . LEU A 1 104 ? 15.094 -3.777 -13.414 1 98.56 104 LEU A N 1
ATOM 806 C CA . LEU A 1 104 ? 14.18 -2.795 -12.828 1 98.56 104 LEU A CA 1
ATOM 807 C C . LEU A 1 104 ? 13.742 -3.227 -11.438 1 98.56 104 LEU A C 1
ATOM 809 O O . LEU A 1 104 ? 13.773 -2.426 -10.492 1 98.56 104 LEU A O 1
ATOM 813 N N . PRO A 1 105 ? 13.422 -4.5 -11.219 1 98.75 105 PRO A N 1
ATOM 814 C CA . PRO A 1 105 ? 13.117 -4.941 -9.859 1 98.75 105 PRO A CA 1
ATOM 815 C C . PRO A 1 105 ? 14.312 -4.805 -8.914 1 98.75 105 PRO A C 1
ATOM 817 O O . PRO A 1 105 ? 14.141 -4.492 -7.734 1 98.75 105 PRO A O 1
ATOM 820 N N . LEU A 1 106 ? 15.453 -5.004 -9.422 1 98.75 106 LEU A N 1
ATOM 821 C CA . LEU A 1 106 ? 16.672 -4.852 -8.633 1 98.75 106 LEU A CA 1
ATOM 822 C C . LEU A 1 106 ? 16.844 -3.408 -8.172 1 98.75 106 LEU A C 1
ATOM 824 O O . LEU A 1 106 ? 17.141 -3.16 -7 1 98.75 106 LEU A O 1
ATOM 828 N N . ILE A 1 107 ? 16.609 -2.566 -9.016 1 98.81 107 ILE A N 1
ATOM 829 C CA . ILE A 1 107 ? 16.719 -1.148 -8.695 1 98.81 107 ILE A CA 1
ATOM 830 C C . ILE A 1 107 ? 15.57 -0.731 -7.789 1 98.81 107 ILE A C 1
ATOM 832 O O . ILE A 1 107 ? 15.758 0.047 -6.848 1 98.81 107 ILE A O 1
ATOM 836 N N . ALA A 1 108 ? 14.438 -1.212 -8.094 1 98.81 108 ALA A N 1
ATOM 837 C CA . ALA A 1 108 ? 13.25 -0.89 -7.301 1 98.81 108 ALA A CA 1
ATOM 838 C C . ALA A 1 108 ? 13.453 -1.275 -5.84 1 98.81 108 ALA A C 1
ATOM 840 O O . ALA A 1 108 ? 13.359 -0.428 -4.949 1 98.81 108 ALA A O 1
ATOM 841 N N . VAL A 1 109 ? 13.82 -2.486 -5.613 1 98.88 109 VAL A N 1
ATOM 842 C CA . VAL A 1 109 ? 13.914 -3.02 -4.258 1 98.88 109 VAL A CA 1
ATOM 843 C C . VAL A 1 109 ? 15.211 -2.533 -3.605 1 98.88 109 VAL A C 1
ATOM 845 O O . VAL A 1 109 ? 15.211 -2.125 -2.441 1 98.88 109 VAL A O 1
ATOM 848 N N . GLY A 1 110 ? 16.297 -2.557 -4.336 1 98.88 110 GLY A N 1
ATOM 849 C CA . GLY A 1 110 ? 17.562 -2.07 -3.803 1 98.88 110 GLY A CA 1
ATOM 850 C C . GLY A 1 110 ? 17.531 -0.597 -3.441 1 98.88 110 GLY A C 1
ATOM 851 O O . GLY A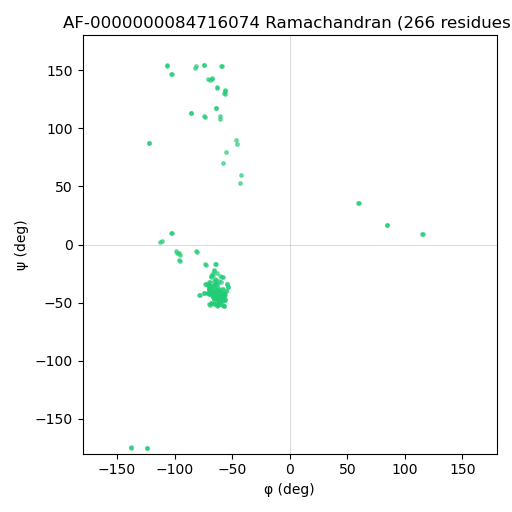 1 110 ? 17.969 -0.207 -2.359 1 98.88 110 GLY A O 1
ATOM 852 N N . GLY A 1 111 ? 17.016 0.14 -4.363 1 98.88 111 GLY A N 1
ATOM 853 C CA . GLY A 1 111 ? 16.875 1.564 -4.102 1 98.88 111 GLY A CA 1
ATOM 854 C C . GLY A 1 111 ? 15.945 1.872 -2.947 1 98.88 111 GLY A C 1
ATOM 855 O O . GLY A 1 111 ? 16.25 2.727 -2.111 1 98.88 111 GLY A O 1
ATOM 856 N N . ALA A 1 112 ? 14.836 1.202 -2.91 1 98.88 112 ALA A N 1
ATOM 857 C CA . ALA A 1 112 ? 13.875 1.407 -1.825 1 98.88 112 ALA A CA 1
ATOM 858 C C . ALA A 1 112 ? 14.484 1.041 -0.477 1 98.88 112 ALA A C 1
ATOM 860 O O . ALA A 1 112 ? 14.266 1.731 0.521 1 98.88 112 ALA A O 1
ATOM 861 N N . LEU A 1 113 ? 15.289 -0.007 -0.43 1 98.81 113 LEU A N 1
ATOM 862 C CA . LEU A 1 113 ? 15.93 -0.423 0.811 1 98.81 113 LEU A CA 1
ATOM 863 C C . LEU A 1 113 ? 16.906 0.645 1.304 1 98.81 113 LEU A C 1
ATOM 865 O O . LEU A 1 113 ? 16.969 0.918 2.504 1 98.81 113 LEU A O 1
ATOM 869 N N . LEU A 1 114 ? 17.578 1.227 0.416 1 98.75 114 LEU A N 1
ATOM 870 C CA . LEU A 1 114 ? 18.5 2.299 0.788 1 98.75 114 LEU A CA 1
ATOM 871 C C . LEU A 1 114 ? 17.734 3.486 1.367 1 98.75 114 LEU A C 1
ATOM 873 O O . LEU A 1 114 ? 18.156 4.066 2.371 1 98.75 114 LEU A O 1
ATOM 877 N N . LEU A 1 115 ? 16.688 3.801 0.75 1 98.81 115 LEU A N 1
ATOM 878 C CA . LEU A 1 115 ? 15.859 4.91 1.22 1 98.81 115 LEU A CA 1
ATOM 879 C C . LEU A 1 115 ? 15.234 4.586 2.572 1 98.81 115 LEU A C 1
ATOM 881 O O . LEU A 1 115 ? 15.148 5.457 3.441 1 98.81 115 LEU A O 1
ATOM 885 N N . VAL A 1 116 ? 14.758 3.389 2.744 1 98.75 116 VAL A N 1
ATOM 886 C CA . VAL A 1 116 ? 14.18 2.957 4.012 1 98.75 116 VAL A CA 1
ATOM 887 C C . VAL A 1 116 ? 15.227 3.08 5.121 1 98.75 116 VAL A C 1
ATOM 889 O O . VAL A 1 116 ? 14.938 3.621 6.191 1 98.75 116 VAL A O 1
ATOM 892 N N . VAL A 1 117 ? 16.453 2.633 4.895 1 98.12 117 VAL A N 1
ATOM 893 C CA . VAL A 1 117 ? 17.531 2.732 5.871 1 98.12 117 VAL A CA 1
ATOM 894 C C . VAL A 1 117 ? 17.828 4.199 6.164 1 98.12 117 VAL A C 1
ATOM 896 O O . VAL A 1 117 ? 18 4.59 7.324 1 98.12 117 VAL A O 1
ATOM 899 N N . GLY A 1 118 ? 17.922 4.938 5.129 1 97.94 118 GLY A N 1
ATOM 900 C CA . GLY A 1 118 ? 18.109 6.367 5.312 1 97.94 118 GLY A CA 1
ATOM 901 C C . GLY A 1 118 ? 17.031 7.008 6.164 1 97.94 118 GLY A C 1
ATOM 902 O O . GLY A 1 118 ? 17.328 7.863 7.004 1 97.94 118 GLY A O 1
ATOM 903 N N . GLY A 1 119 ? 15.773 6.629 5.918 1 97.75 119 GLY A N 1
ATOM 904 C CA . GLY A 1 119 ? 14.656 7.152 6.695 1 97.75 119 GLY A CA 1
ATOM 905 C C . GLY A 1 119 ? 14.734 6.781 8.164 1 97.75 119 GLY A C 1
ATOM 906 O O . GLY A 1 119 ? 14.391 7.59 9.031 1 97.75 119 GLY A O 1
ATOM 907 N N . ILE A 1 120 ? 15.078 5.555 8.414 1 97.12 120 ILE A N 1
ATOM 908 C CA . ILE A 1 120 ? 15.25 5.109 9.797 1 97.12 120 ILE A CA 1
ATOM 909 C C . ILE A 1 120 ? 16.359 5.926 10.461 1 97.12 120 ILE A C 1
ATOM 911 O O . ILE A 1 120 ? 16.188 6.426 11.578 1 97.12 120 ILE A O 1
ATOM 915 N N . LEU A 1 121 ? 17.422 6.129 9.758 1 96.19 121 LEU A N 1
ATOM 916 C CA . LEU A 1 121 ? 18.547 6.891 10.281 1 96.19 121 LEU A CA 1
ATOM 917 C C . LEU A 1 121 ? 18.172 8.352 10.5 1 96.19 121 LEU A C 1
ATOM 919 O O . LEU A 1 121 ? 18.672 9 11.422 1 96.19 121 LEU A O 1
ATOM 923 N N . ALA A 1 122 ? 17.297 8.867 9.719 1 95.44 122 ALA A N 1
ATOM 924 C CA . ALA A 1 122 ? 16.891 10.266 9.781 1 95.44 122 ALA A CA 1
ATOM 925 C C . ALA A 1 122 ? 16.234 10.586 11.125 1 95.44 122 ALA A C 1
ATOM 927 O O . ALA A 1 122 ? 16.234 11.734 11.562 1 95.44 122 ALA A O 1
ATOM 928 N N . ILE A 1 123 ? 15.672 9.609 11.805 1 94.62 123 ILE A N 1
ATOM 929 C CA . ILE A 1 123 ? 15.023 9.867 13.086 1 94.62 123 ILE A CA 1
ATOM 930 C C . ILE A 1 123 ? 15.93 9.406 14.227 1 94.62 123 ILE A C 1
ATOM 932 O O . ILE A 1 123 ? 15.492 9.297 15.375 1 94.62 123 ILE A O 1
ATOM 936 N N . GLY A 1 124 ? 17.188 9.055 13.984 1 90 124 GLY A N 1
ATOM 937 C CA . GLY A 1 124 ? 18.188 8.797 14.992 1 90 124 GLY A CA 1
ATOM 938 C C . GLY A 1 124 ? 18.156 7.375 15.531 1 90 124 GLY A C 1
ATOM 939 O O . GLY A 1 124 ? 18.641 7.105 16.625 1 90 124 GLY A O 1
ATOM 940 N N . ARG A 1 125 ? 17.547 6.555 14.875 1 87 125 ARG A N 1
ATOM 941 C CA . ARG A 1 125 ? 17.453 5.172 15.336 1 87 125 ARG A CA 1
ATOM 942 C C . ARG A 1 125 ? 18.344 4.262 14.484 1 87 125 ARG A C 1
ATOM 944 O O . ARG A 1 125 ? 18.609 4.559 13.32 1 87 125 ARG A O 1
ATOM 951 N N . GLY A 1 126 ? 18.75 3.197 15.102 1 84.06 126 GLY A N 1
ATOM 952 C CA . GLY A 1 126 ? 19.422 2.162 14.328 1 84.06 126 GLY A CA 1
ATOM 953 C C . GLY A 1 126 ? 18.469 1.231 13.617 1 84.06 126 GLY A C 1
ATOM 954 O O . GLY A 1 126 ? 17.328 1.041 14.062 1 84.06 126 GLY A O 1
ATOM 955 N N . VAL A 1 127 ? 18.938 0.737 12.586 1 82.12 127 VAL A N 1
ATOM 956 C CA . VAL A 1 127 ? 18.141 -0.176 11.789 1 82.12 127 VAL A CA 1
ATOM 957 C C . VAL A 1 127 ? 17.734 -1.39 12.625 1 82.12 127 VAL A C 1
ATOM 959 O O . VAL A 1 127 ? 16.688 -1.98 12.414 1 82.12 127 VAL A O 1
ATOM 962 N N . PHE A 1 128 ? 18.656 -1.754 13.562 1 74.31 128 PHE A N 1
ATOM 963 C CA . PHE A 1 128 ? 18.391 -2.947 14.359 1 74.31 128 PHE A CA 1
ATOM 964 C C . PHE A 1 128 ? 18.109 -2.58 15.812 1 74.31 128 PHE A C 1
ATOM 966 O O . PHE A 1 128 ? 18.062 -3.455 16.688 1 74.31 128 PHE A O 1
ATOM 973 N N . ALA A 1 129 ? 18.109 -1.311 16 1 64.5 129 ALA A N 1
ATOM 974 C CA . ALA A 1 129 ? 17.875 -0.884 17.375 1 64.5 129 ALA A CA 1
ATOM 975 C C . ALA A 1 129 ? 16.469 -1.293 17.844 1 64.5 129 ALA A C 1
ATOM 977 O O . ALA A 1 129 ? 15.508 -1.179 17.078 1 64.5 129 ALA A O 1
ATOM 978 N N . SER A 1 130 ? 16.422 -2.191 18.922 1 59 130 SER A N 1
ATOM 979 C CA . SER A 1 130 ? 15.141 -2.562 19.516 1 59 130 SER A CA 1
ATOM 980 C C . SER A 1 130 ? 14.57 -1.427 20.359 1 59 130 SER A C 1
ATOM 982 O O . SER A 1 130 ? 15.32 -0.622 20.906 1 59 130 SER A O 1
ATOM 984 N N . THR A 1 131 ? 13.469 -0.708 19.969 1 52.12 131 THR A N 1
ATOM 985 C CA . THR A 1 131 ? 12.836 0.266 20.859 1 52.12 131 THR A CA 1
ATOM 986 C C . THR A 1 131 ? 12.656 -0.314 22.266 1 52.12 131 THR A C 1
ATOM 988 O O . THR A 1 131 ? 11.906 -1.273 22.453 1 52.12 131 THR A O 1
ATOM 991 N N . SER A 1 132 ? 13.586 -0.267 23.188 1 40.62 132 SER A N 1
ATOM 992 C CA . SER A 1 132 ? 13.383 -0.482 24.609 1 40.62 132 SER A CA 1
ATOM 993 C C . SER A 1 132 ? 12.414 0.542 25.203 1 40.62 132 SER A C 1
ATOM 995 O O . SER A 1 132 ? 12.43 1.712 24.812 1 40.62 132 SER A O 1
ATOM 997 N N . LEU A 1 133 ? 11.094 0.229 25.609 1 40.38 133 LEU A N 1
ATOM 998 C CA . LEU A 1 133 ? 10.266 1.067 26.453 1 40.38 133 LEU A CA 1
ATOM 999 C C . LEU A 1 133 ? 11.078 1.645 27.609 1 40.38 133 LEU A C 1
ATOM 1001 O O . LEU A 1 133 ? 11.539 0.904 28.484 1 40.38 133 LEU A O 1
ATOM 1005 N N . GLY A 1 134 ? 12.062 2.367 27.594 1 29.81 134 GLY A N 1
ATOM 1006 C CA . GLY A 1 134 ? 12.508 2.957 28.859 1 29.81 134 GLY A CA 1
ATOM 1007 C C . GLY A 1 134 ? 11.422 3.746 29.562 1 29.81 134 GLY A C 1
ATOM 1008 O O . GLY A 1 134 ? 10.906 4.727 29.016 1 29.81 134 GLY A O 1
ATOM 1009 N N . GLY A 1 135 ? 10.43 3.146 30.297 1 24.12 135 GLY A N 1
ATOM 1010 C CA . GLY A 1 135 ? 10.117 3.713 31.594 1 24.12 135 GLY A CA 1
ATOM 1011 C C . GLY A 1 135 ? 11.344 3.938 32.469 1 24.12 135 GLY A C 1
ATOM 1012 O O . GLY A 1 135 ? 12.391 3.318 32.25 1 24.12 135 GLY A O 1
ATOM 1013 N N . MET B 1 1 ? 3.086 20.094 -13.203 1 76.69 1 MET B N 1
ATOM 1014 C CA . MET B 1 1 ? 3.375 18.922 -12.391 1 76.69 1 MET B CA 1
ATOM 1015 C C . MET B 1 1 ? 2.215 18.609 -11.445 1 76.69 1 MET B C 1
ATOM 1017 O O . MET B 1 1 ? 1.722 17.484 -11.414 1 76.69 1 MET B O 1
ATOM 1021 N N . LEU B 1 2 ? 1.647 19.578 -10.859 1 85.62 2 LEU B N 1
ATOM 1022 C CA . LEU B 1 2 ? 0.558 19.391 -9.906 1 85.62 2 LEU B CA 1
ATOM 1023 C C . LEU B 1 2 ? -0.716 18.953 -10.617 1 85.62 2 LEU B C 1
ATOM 1025 O O . LEU B 1 2 ? -1.43 18.078 -10.133 1 85.62 2 LEU B O 1
ATOM 1029 N N . THR B 1 3 ? -0.881 19.453 -11.773 1 87.94 3 THR B N 1
ATOM 1030 C CA . THR B 1 3 ? -2.061 19.109 -12.555 1 87.94 3 THR B CA 1
ATOM 1031 C C . THR B 1 3 ? -2.004 17.656 -13.016 1 87.94 3 THR B C 1
ATOM 1033 O O . THR B 1 3 ? -3.018 16.953 -13.008 1 87.94 3 THR B O 1
ATOM 1036 N N . LEU B 1 4 ? -0.833 17.234 -13.438 1 90.5 4 LEU B N 1
ATOM 1037 C CA . LEU B 1 4 ? -0.668 15.844 -13.859 1 90.5 4 LEU B CA 1
ATOM 1038 C C . LEU B 1 4 ? -0.917 14.891 -12.695 1 90.5 4 LEU B C 1
ATOM 1040 O O . LEU B 1 4 ? -1.568 13.859 -12.859 1 90.5 4 LEU B O 1
ATOM 1044 N N . LEU B 1 5 ? -0.37 15.195 -11.555 1 91.75 5 LEU B N 1
ATOM 1045 C CA . LEU B 1 5 ? -0.573 14.367 -10.367 1 91.75 5 LEU B CA 1
ATOM 1046 C C . LEU B 1 5 ? -2.053 14.297 -10.008 1 91.75 5 LEU B C 1
ATOM 1048 O O . LEU B 1 5 ? -2.553 13.234 -9.641 1 91.75 5 LEU B O 1
ATOM 1052 N N . PHE B 1 6 ? -2.701 15.406 -10.125 1 92.62 6 PHE B N 1
ATOM 1053 C CA . PHE B 1 6 ? -4.121 15.461 -9.805 1 92.62 6 PHE B CA 1
ATOM 1054 C C . PHE B 1 6 ? -4.934 14.617 -10.773 1 92.62 6 PHE B C 1
ATOM 1056 O O . PHE B 1 6 ? -5.832 13.883 -10.359 1 92.62 6 PHE B O 1
ATOM 1063 N N . LYS B 1 7 ? -4.641 14.719 -12.031 1 93.81 7 LYS B N 1
ATOM 1064 C CA . LYS B 1 7 ? -5.348 13.93 -13.039 1 93.81 7 LYS B CA 1
ATOM 1065 C C . LYS B 1 7 ? -5.094 12.438 -12.836 1 93.81 7 LYS B C 1
ATOM 1067 O O . LYS B 1 7 ? -5.992 11.617 -13.039 1 93.81 7 LYS B O 1
ATOM 1072 N N . ALA B 1 8 ? -3.869 12.125 -12.539 1 93.62 8 ALA B N 1
ATOM 1073 C CA . ALA B 1 8 ? -3.521 10.727 -12.273 1 93.62 8 ALA B CA 1
ATOM 1074 C C . ALA B 1 8 ? -4.293 10.188 -11.078 1 93.62 8 ALA B C 1
ATOM 1076 O O . ALA B 1 8 ? -4.836 9.078 -11.125 1 93.62 8 ALA B O 1
ATOM 1077 N N . HIS B 1 9 ? -4.309 10.938 -9.945 1 96.44 9 HIS B N 1
ATOM 1078 C CA . HIS B 1 9 ? -5.043 10.539 -8.75 1 96.44 9 HIS B CA 1
ATOM 1079 C C . HIS B 1 9 ? -6.531 10.383 -9.039 1 96.44 9 HIS B C 1
ATOM 1081 O O . HIS B 1 9 ? -7.145 9.383 -8.664 1 96.44 9 HIS B O 1
ATOM 1087 N N . SER B 1 10 ? -7.098 11.328 -9.852 1 95.31 10 SER B N 1
ATOM 1088 C CA . SER B 1 10 ? -8.516 11.312 -10.18 1 95.31 10 SER B CA 1
ATOM 1089 C C . SER B 1 10 ? -8.859 10.164 -11.117 1 95.31 10 SER B C 1
ATOM 1091 O O . SER B 1 10 ? -9.945 9.586 -11.031 1 95.31 10 SER B O 1
ATOM 1093 N N . GLY B 1 11 ? -7.961 9.867 -11.953 1 95.31 11 GLY B N 1
ATOM 1094 C CA . GLY B 1 11 ? -8.164 8.758 -12.867 1 95.31 11 GLY B CA 1
ATOM 1095 C C . GLY B 1 11 ? -8.023 7.402 -12.211 1 95.31 11 GLY B C 1
ATOM 1096 O O . GLY B 1 11 ? -8.766 6.473 -12.523 1 95.31 11 GLY B O 1
ATOM 1097 N N . LEU B 1 12 ? -7.047 7.25 -11.352 1 96.38 12 LEU B N 1
ATOM 1098 C CA . LEU B 1 12 ? -6.781 5.988 -10.672 1 96.38 12 LEU B CA 1
ATOM 1099 C C . LEU B 1 12 ? -7.996 5.539 -9.867 1 96.38 12 LEU B C 1
ATOM 1101 O O . LEU B 1 12 ? -8.188 4.344 -9.641 1 96.38 12 LEU B O 1
ATOM 1105 N N . ARG B 1 13 ? -8.828 6.523 -9.414 1 96.88 13 ARG B N 1
ATOM 1106 C CA . ARG B 1 13 ? -10.031 6.207 -8.656 1 96.88 13 ARG B CA 1
ATOM 1107 C C . ARG B 1 13 ? -10.906 5.207 -9.406 1 96.88 13 ARG B C 1
ATOM 1109 O O . ARG B 1 13 ? -11.508 4.32 -8.797 1 96.88 13 ARG B O 1
ATOM 1116 N N . TYR B 1 14 ? -10.984 5.289 -10.688 1 96.94 14 TYR B N 1
ATOM 1117 C CA . TYR B 1 14 ? -11.836 4.41 -11.484 1 96.94 14 TYR B CA 1
ATOM 1118 C C . TYR B 1 14 ? -11.297 2.982 -11.477 1 96.94 14 TYR B C 1
ATOM 1120 O O . TYR B 1 14 ? -12.07 2.021 -11.484 1 96.94 14 TYR B O 1
ATOM 1128 N N . LEU B 1 15 ? -9.992 2.883 -11.539 1 96.69 15 LEU B N 1
ATOM 1129 C CA . LEU B 1 15 ? -9.391 1.556 -11.477 1 96.69 15 LEU B CA 1
ATOM 1130 C C . LEU B 1 15 ? -9.609 0.925 -10.102 1 96.69 15 LEU B C 1
ATOM 1132 O O . LEU B 1 15 ? -9.883 -0.272 -10 1 96.69 15 LEU B O 1
ATOM 1136 N N . VAL B 1 16 ? -9.391 1.694 -9.047 1 98.31 16 VAL B N 1
ATOM 1137 C CA . VAL B 1 16 ? -9.625 1.218 -7.691 1 98.31 16 VAL B CA 1
ATOM 1138 C C . VAL B 1 16 ? -11.07 0.731 -7.555 1 98.31 16 VAL B C 1
ATOM 1140 O O . VAL B 1 16 ? -11.312 -0.361 -7.039 1 98.31 16 VAL B O 1
ATOM 1143 N N . LEU B 1 17 ? -12.031 1.567 -8.062 1 98.31 17 LEU B N 1
ATOM 1144 C CA . LEU B 1 17 ? -13.445 1.223 -7.953 1 98.31 17 LEU B CA 1
ATOM 1145 C C . LEU B 1 17 ? -13.773 -0.009 -8.789 1 98.31 17 LEU B C 1
ATOM 1147 O O . LEU B 1 17 ? -14.523 -0.885 -8.352 1 98.31 17 LEU B O 1
ATOM 1151 N N . LEU B 1 18 ? -13.211 -0.064 -9.953 1 98.19 18 LEU B N 1
ATOM 1152 C CA . LEU B 1 18 ? -13.445 -1.214 -10.82 1 98.19 18 LEU B CA 1
ATOM 1153 C C . LEU B 1 18 ? -12.922 -2.494 -10.18 1 98.19 18 LEU B C 1
ATOM 1155 O O . LEU B 1 18 ? -13.633 -3.504 -10.125 1 98.19 18 LEU B O 1
ATOM 1159 N N . MET B 1 19 ? -11.656 -2.488 -9.75 1 98.44 19 MET B N 1
ATOM 1160 C CA . MET B 1 19 ? -11.078 -3.662 -9.109 1 98.44 19 MET B CA 1
ATOM 1161 C C . MET B 1 19 ? -11.875 -4.043 -7.859 1 98.44 19 MET B C 1
ATOM 1163 O O . MET B 1 19 ? -12.062 -5.227 -7.578 1 98.44 19 MET B O 1
ATOM 1167 N N . GLY B 1 20 ? -12.312 -3.068 -7.137 1 98.69 20 GLY B N 1
ATOM 1168 C CA . GLY B 1 20 ? -13.148 -3.332 -5.977 1 98.69 20 GLY B CA 1
ATOM 1169 C C . GLY B 1 20 ? -14.453 -4.023 -6.324 1 98.69 20 GLY B C 1
ATOM 1170 O O . GLY B 1 20 ? -14.867 -4.957 -5.641 1 98.69 20 GLY B O 1
ATOM 1171 N N . LEU B 1 21 ? -15.078 -3.566 -7.355 1 98.69 21 LEU B N 1
ATOM 1172 C CA . LEU B 1 21 ? -16.344 -4.152 -7.773 1 98.69 21 LEU B CA 1
ATOM 1173 C C . LEU B 1 21 ? -16.156 -5.578 -8.273 1 98.69 21 LEU B C 1
ATOM 1175 O O . LEU B 1 21 ? -16.953 -6.461 -7.988 1 98.69 21 LEU B O 1
ATOM 1179 N N . VAL B 1 22 ? -15.133 -5.785 -9.008 1 98.75 22 VAL B N 1
ATOM 1180 C CA . VAL B 1 22 ? -14.82 -7.117 -9.508 1 98.75 22 VAL B CA 1
ATOM 1181 C C . VAL B 1 22 ? -14.562 -8.062 -8.336 1 98.75 22 VAL B C 1
ATOM 1183 O O . VAL B 1 22 ? -15.109 -9.172 -8.297 1 98.75 22 VAL B O 1
ATOM 1186 N N . ALA B 1 23 ? -13.703 -7.656 -7.457 1 98.75 23 ALA B N 1
ATOM 1187 C CA . ALA B 1 23 ? -13.406 -8.461 -6.277 1 98.75 23 ALA B CA 1
ATOM 1188 C C . ALA B 1 23 ? -14.664 -8.727 -5.457 1 98.75 23 ALA B C 1
ATOM 1190 O O . ALA B 1 23 ? -14.914 -9.859 -5.035 1 98.75 23 ALA B O 1
ATOM 1191 N N . LEU B 1 24 ? -15.43 -7.688 -5.246 1 98.81 24 LEU B N 1
ATOM 1192 C CA . LEU B 1 24 ? -16.656 -7.809 -4.473 1 98.81 24 LEU B CA 1
ATOM 1193 C C . LEU B 1 24 ? -17.609 -8.812 -5.113 1 98.81 24 LEU B C 1
ATOM 1195 O O . LEU B 1 24 ? -18.188 -9.648 -4.422 1 98.81 24 LEU B O 1
ATOM 1199 N N . ALA B 1 25 ? -17.812 -8.695 -6.371 1 98.81 25 ALA B N 1
ATOM 1200 C CA . ALA B 1 25 ? -18.688 -9.625 -7.086 1 98.81 25 ALA B CA 1
ATOM 1201 C C . ALA B 1 25 ? -18.203 -11.062 -6.906 1 98.81 25 ALA B C 1
ATOM 1203 O O . ALA B 1 25 ? -19.016 -11.961 -6.652 1 98.81 25 ALA B O 1
ATOM 1204 N N . TYR B 1 26 ? -16.953 -11.25 -6.992 1 98.81 26 TYR B N 1
ATOM 1205 C CA . TYR B 1 26 ? -16.406 -12.594 -6.848 1 98.81 26 TYR B CA 1
ATOM 1206 C C . TYR B 1 26 ? -16.594 -13.109 -5.426 1 98.81 26 TYR B C 1
ATOM 1208 O O . TYR B 1 26 ? -16.922 -14.281 -5.223 1 98.81 26 TYR B O 1
ATOM 1216 N N . PHE B 1 27 ? -16.344 -12.266 -4.465 1 98.75 27 PHE B N 1
ATOM 1217 C CA . PHE B 1 27 ? -16.453 -12.695 -3.074 1 98.75 27 PHE B CA 1
ATOM 1218 C C . PHE B 1 27 ? -17.906 -12.969 -2.711 1 98.75 27 PHE B C 1
ATOM 1220 O O . PHE B 1 27 ? -18.188 -13.883 -1.928 1 98.75 27 PHE B O 1
ATOM 1227 N N . VAL B 1 28 ? -18.828 -12.18 -3.256 1 98.56 28 VAL B N 1
ATOM 1228 C CA . VAL B 1 28 ? -20.25 -12.438 -3.057 1 98.56 28 VAL B CA 1
ATOM 1229 C C . VAL B 1 28 ? -20.625 -13.781 -3.678 1 98.56 28 VAL B C 1
ATOM 1231 O O . VAL B 1 28 ? -21.312 -14.594 -3.055 1 98.56 28 VAL B O 1
ATOM 1234 N N . TYR B 1 29 ? -20.188 -13.984 -4.855 1 98.56 29 TYR B N 1
ATOM 1235 C CA . TYR B 1 29 ? -20.453 -15.227 -5.562 1 98.56 29 TYR B CA 1
ATOM 1236 C C . TYR B 1 29 ? -19.922 -16.422 -4.777 1 98.56 29 TYR B C 1
ATOM 1238 O O . TYR B 1 29 ? -20.641 -17.406 -4.582 1 98.56 29 TYR B O 1
ATOM 1246 N N . GLY B 1 30 ? -18.719 -16.375 -4.41 1 98.12 30 GLY B N 1
ATOM 1247 C CA . GLY B 1 30 ? -18.141 -17.469 -3.643 1 98.12 30 GLY B CA 1
ATOM 1248 C C . GLY B 1 30 ? -18.859 -17.719 -2.332 1 98.12 30 GLY B C 1
ATOM 1249 O O . GLY B 1 30 ? -19.078 -18.875 -1.946 1 98.12 30 GLY B O 1
ATOM 1250 N N . PHE B 1 31 ? -19.156 -16.641 -1.636 1 98.19 31 PHE B N 1
ATOM 1251 C CA . PHE B 1 31 ? -19.859 -16.734 -0.357 1 98.19 31 PHE B CA 1
ATOM 1252 C C . PHE B 1 31 ? -21.234 -17.359 -0.536 1 98.19 31 PHE B C 1
ATOM 1254 O O . PHE B 1 31 ? -21.625 -18.25 0.221 1 98.19 31 PHE B O 1
ATOM 1261 N N . ALA B 1 32 ? -21.969 -16.938 -1.537 1 97.62 32 ALA B N 1
ATOM 1262 C CA . ALA B 1 32 ? -23.344 -17.359 -1.772 1 97.62 32 ALA B CA 1
ATOM 1263 C C . ALA B 1 32 ? -23.391 -18.828 -2.211 1 97.62 32 ALA B C 1
ATOM 1265 O O . ALA B 1 32 ? -24.328 -19.547 -1.859 1 97.62 32 ALA B O 1
ATOM 1266 N N . THR B 1 33 ? -22.391 -19.328 -2.924 1 97.62 33 THR B N 1
ATOM 1267 C CA . THR B 1 33 ? -22.406 -20.672 -3.471 1 97.62 33 THR B CA 1
ATOM 1268 C C . THR B 1 33 ? -21.641 -21.641 -2.57 1 97.62 33 THR B C 1
ATOM 1270 O O . THR B 1 33 ? -21.531 -22.828 -2.863 1 97.62 33 THR B O 1
ATOM 1273 N N . LYS B 1 34 ? -20.984 -21.078 -1.556 1 96 34 LYS B N 1
ATOM 1274 C CA . LYS B 1 34 ? -20.219 -21.859 -0.584 1 96 34 LYS B CA 1
ATOM 1275 C C . LYS B 1 34 ? -19.109 -22.641 -1.266 1 96 34 LYS B C 1
ATOM 1277 O O . LYS B 1 34 ? -18.875 -23.812 -0.942 1 96 34 LYS B O 1
ATOM 1282 N N . ARG B 1 35 ? -18.578 -22.016 -2.236 1 95.25 35 ARG B N 1
ATOM 1283 C CA . ARG B 1 35 ? -17.484 -22.672 -2.939 1 95.25 35 ARG B CA 1
ATOM 1284 C C . ARG B 1 35 ? -16.203 -22.641 -2.107 1 95.25 35 ARG B C 1
ATOM 1286 O O . ARG B 1 35 ? -16.031 -21.766 -1.271 1 95.25 35 ARG B O 1
ATOM 1293 N N . PRO B 1 36 ? -15.32 -23.625 -2.357 1 95.88 36 PRO B N 1
ATOM 1294 C CA . PRO B 1 36 ? -14.039 -23.578 -1.662 1 95.88 36 PRO B CA 1
ATOM 1295 C C . PRO B 1 36 ? -13.172 -22.391 -2.113 1 95.88 36 PRO B C 1
ATOM 1297 O O . PRO B 1 36 ? -13.203 -22.016 -3.285 1 95.88 36 PRO B O 1
ATOM 1300 N N . VAL B 1 37 ? -12.445 -21.797 -1.127 1 96.56 37 VAL B N 1
ATOM 1301 C CA . VAL B 1 37 ? -11.562 -20.672 -1.411 1 96.56 37 VAL B CA 1
ATOM 1302 C C . VAL B 1 37 ? -10.445 -21.109 -2.352 1 96.56 37 VAL B C 1
ATOM 1304 O O . VAL B 1 37 ? -9.867 -22.188 -2.172 1 96.56 37 VAL B O 1
ATOM 1307 N N . ASP B 1 38 ? -10.164 -20.312 -3.371 1 96 38 ASP B N 1
ATOM 1308 C CA . ASP B 1 38 ? -9.062 -20.578 -4.297 1 96 38 ASP B CA 1
ATOM 1309 C C . ASP B 1 38 ? -8.102 -19.391 -4.355 1 96 38 ASP B C 1
ATOM 1311 O O . ASP B 1 38 ? -8.219 -18.453 -3.566 1 96 38 ASP B O 1
ATOM 1315 N N . LYS B 1 39 ? -7.125 -19.469 -5.234 1 93.5 39 LYS B N 1
ATOM 1316 C CA . LYS B 1 39 ? -6.051 -18.484 -5.297 1 93.5 39 LYS B CA 1
ATOM 1317 C C . LYS B 1 39 ? -6.586 -17.109 -5.715 1 93.5 39 LYS B C 1
ATOM 1319 O O . LYS B 1 39 ? -5.941 -16.094 -5.477 1 93.5 39 LYS B O 1
ATOM 1324 N N . LYS B 1 40 ? -7.73 -17.047 -6.367 1 96.62 40 LYS B N 1
ATOM 1325 C CA . LYS B 1 40 ? -8.297 -15.789 -6.844 1 96.62 40 LYS B CA 1
ATOM 1326 C C . LYS B 1 40 ? -8.672 -14.875 -5.68 1 96.62 40 LYS B C 1
ATOM 1328 O O . LYS B 1 40 ? -8.664 -13.648 -5.816 1 96.62 40 LYS B O 1
ATOM 1333 N N . VAL B 1 41 ? -9.023 -15.469 -4.578 1 97.25 41 VAL B N 1
ATOM 1334 C CA . VAL B 1 41 ? -9.367 -14.68 -3.404 1 97.25 41 VAL B CA 1
ATOM 1335 C C . VAL B 1 41 ? -8.18 -13.82 -2.988 1 97.25 41 VAL B C 1
ATOM 1337 O O . VAL B 1 41 ? -8.32 -12.609 -2.771 1 97.25 41 VAL B O 1
ATOM 1340 N N . ARG B 1 42 ? -7.039 -14.406 -2.951 1 93.94 42 ARG B N 1
ATOM 1341 C CA . ARG B 1 42 ? -5.836 -13.68 -2.561 1 93.94 42 ARG B CA 1
ATOM 1342 C C . ARG B 1 42 ? -5.43 -12.68 -3.635 1 93.94 42 ARG B C 1
ATOM 1344 O O . ARG B 1 42 ? -5.066 -11.539 -3.326 1 93.94 42 ARG B O 1
ATOM 1351 N N . ILE B 1 43 ? -5.566 -13.016 -4.891 1 93.5 43 ILE B N 1
ATOM 1352 C CA . ILE B 1 43 ? -5.145 -12.172 -6.004 1 93.5 43 ILE B CA 1
ATOM 1353 C C . ILE B 1 43 ? -6.035 -10.938 -6.082 1 93.5 43 ILE B C 1
ATOM 1355 O O . ILE B 1 43 ? -5.543 -9.812 -6.137 1 93.5 43 ILE B O 1
ATOM 1359 N N . LEU B 1 44 ? -7.316 -11.195 -6.062 1 96.81 44 LEU B N 1
ATOM 1360 C CA . LEU B 1 44 ? -8.25 -10.086 -6.184 1 96.81 44 LEU B CA 1
ATOM 1361 C C . LEU B 1 44 ? -8.195 -9.195 -4.949 1 96.81 44 LEU B C 1
ATOM 1363 O O . LEU B 1 44 ? -8.211 -7.965 -5.07 1 96.81 44 LEU B O 1
ATOM 1367 N N . GLY B 1 45 ? -8.102 -9.805 -3.797 1 97.06 45 GLY B N 1
ATOM 1368 C CA . GLY B 1 45 ? -7.996 -9.031 -2.57 1 97.06 45 GLY B CA 1
ATOM 1369 C C . GLY B 1 45 ? -6.746 -8.172 -2.506 1 97.06 45 GLY B C 1
ATOM 1370 O O . GLY B 1 45 ? -6.816 -6.984 -2.193 1 97.06 45 GLY B O 1
ATOM 1371 N N . SER B 1 46 ? -5.648 -8.773 -2.828 1 93.62 46 SER B N 1
ATOM 1372 C CA . SER B 1 46 ? -4.375 -8.062 -2.76 1 93.62 46 SER B CA 1
ATOM 1373 C C . SER B 1 46 ? -4.273 -7 -3.846 1 93.62 46 SER B C 1
ATOM 1375 O O . SER B 1 46 ? -3.686 -5.938 -3.629 1 93.62 46 SER B O 1
ATOM 1377 N N . SER B 1 47 ? -4.777 -7.32 -5.023 1 94.19 47 SER B N 1
ATOM 1378 C CA . SER B 1 47 ? -4.785 -6.328 -6.094 1 94.19 47 SER B CA 1
ATOM 1379 C C . SER B 1 47 ? -5.574 -5.086 -5.691 1 94.19 47 SER B C 1
ATOM 1381 O O . SER B 1 47 ? -5.129 -3.961 -5.918 1 94.19 47 SER B O 1
ATOM 1383 N N . PHE B 1 48 ? -6.758 -5.297 -5.098 1 98.31 48 PHE B N 1
ATOM 1384 C CA . PHE B 1 48 ? -7.57 -4.188 -4.613 1 98.31 48 PHE B CA 1
ATOM 1385 C C . PHE B 1 48 ? -6.824 -3.395 -3.549 1 98.31 48 PHE B C 1
ATOM 1387 O O . PHE B 1 48 ? -6.75 -2.166 -3.619 1 98.31 48 PHE B O 1
ATOM 13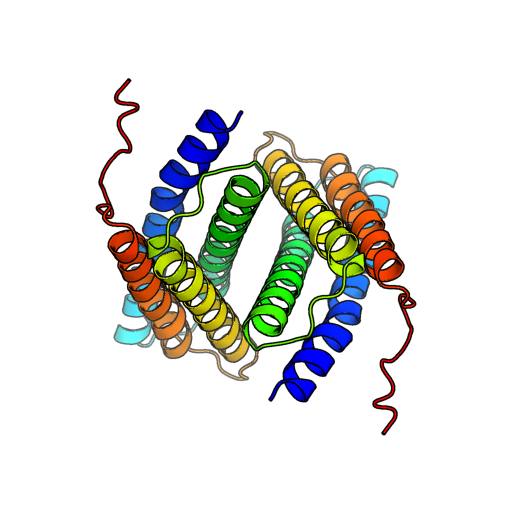94 N N . ALA B 1 49 ? -6.23 -4.098 -2.588 1 97 49 ALA B N 1
ATOM 1395 C CA . ALA B 1 49 ? -5.504 -3.43 -1.509 1 97 49 ALA B CA 1
ATOM 1396 C C . ALA B 1 49 ? -4.309 -2.65 -2.051 1 97 49 ALA B C 1
ATOM 1398 O O . ALA B 1 49 ? -4.035 -1.534 -1.605 1 97 49 ALA B O 1
ATOM 1399 N N . GLY B 1 50 ? -3.621 -3.248 -2.941 1 95.19 50 GLY B N 1
ATOM 1400 C CA . GLY B 1 50 ? -2.49 -2.574 -3.562 1 95.19 50 GLY B CA 1
ATOM 1401 C C . GLY B 1 50 ? -2.881 -1.298 -4.285 1 95.19 50 GLY B C 1
ATOM 1402 O O . GLY B 1 50 ? -2.186 -0.285 -4.184 1 95.19 50 GLY B O 1
ATOM 1403 N N . LEU B 1 51 ? -3.916 -1.349 -5.039 1 97 51 LEU B N 1
ATOM 1404 C CA . LEU B 1 51 ? -4.391 -0.172 -5.758 1 97 51 LEU B CA 1
ATOM 1405 C C . LEU B 1 51 ? -4.863 0.906 -4.789 1 97 51 LEU B C 1
ATOM 1407 O O . LEU B 1 51 ? -4.668 2.098 -5.035 1 97 51 LEU B O 1
ATOM 1411 N N . LEU B 1 52 ? -5.48 0.404 -3.742 1 98.06 52 LEU B N 1
ATOM 1412 C CA . LEU B 1 52 ? -5.91 1.335 -2.703 1 98.06 52 LEU B CA 1
ATOM 1413 C C . LEU B 1 52 ? -4.711 2.055 -2.092 1 98.06 52 LEU B C 1
ATOM 1415 O O . LEU B 1 52 ? -4.75 3.273 -1.896 1 98.06 52 LEU B O 1
ATOM 1419 N N . ASP B 1 53 ? -3.701 1.332 -1.815 1 97.19 53 ASP B N 1
ATOM 1420 C CA . ASP B 1 53 ? -2.48 1.914 -1.268 1 97.19 53 ASP B CA 1
ATOM 1421 C C . ASP B 1 53 ? -1.859 2.908 -2.244 1 97.19 53 ASP B C 1
ATOM 1423 O O . ASP B 1 53 ? -1.396 3.977 -1.841 1 97.19 53 ASP B O 1
ATOM 1427 N N . THR B 1 54 ? -1.842 2.537 -3.494 1 95.62 54 THR B N 1
ATOM 1428 C CA . THR B 1 54 ? -1.298 3.43 -4.512 1 95.62 54 THR B CA 1
ATOM 1429 C C . THR B 1 54 ? -2.109 4.719 -4.59 1 95.62 54 THR B C 1
ATOM 1431 O O . THR B 1 54 ? -1.548 5.801 -4.781 1 95.62 54 THR B O 1
ATOM 1434 N N . GLN B 1 55 ? -3.42 4.582 -4.488 1 98.25 55 GLN B N 1
ATOM 1435 C CA . GLN B 1 55 ? -4.301 5.746 -4.453 1 98.25 55 GLN B CA 1
ATOM 1436 C C . GLN B 1 55 ? -3.939 6.676 -3.299 1 98.25 55 GLN B C 1
ATOM 1438 O O . GLN B 1 55 ? -3.855 7.891 -3.48 1 98.25 55 GLN B O 1
ATOM 1443 N N . ILE B 1 56 ? -3.693 6.09 -2.145 1 97.62 56 ILE B N 1
ATOM 1444 C CA . ILE B 1 56 ? -3.355 6.855 -0.949 1 97.62 56 ILE B CA 1
ATOM 1445 C C . ILE B 1 56 ? -1.99 7.516 -1.128 1 97.62 56 ILE B C 1
ATOM 1447 O O . ILE B 1 56 ? -1.821 8.695 -0.823 1 97.62 56 ILE B O 1
ATOM 1451 N N . LEU B 1 57 ? -1.078 6.797 -1.667 1 95.94 57 LEU B N 1
ATOM 1452 C CA . LEU B 1 57 ? 0.264 7.316 -1.905 1 95.94 57 LEU B CA 1
ATOM 1453 C C . LEU B 1 57 ? 0.225 8.508 -2.861 1 95.94 57 LEU B C 1
ATOM 1455 O O . LEU B 1 57 ? 0.866 9.531 -2.611 1 95.94 57 LEU B O 1
ATOM 1459 N N . LEU B 1 58 ? -0.458 8.359 -3.896 1 96.19 58 LEU B N 1
ATOM 1460 C CA . LEU B 1 58 ? -0.576 9.438 -4.867 1 96.19 58 LEU B CA 1
ATOM 1461 C C . LEU B 1 58 ? -1.213 10.672 -4.234 1 96.19 58 LEU B C 1
ATOM 1463 O O . LEU B 1 58 ? -0.797 11.805 -4.504 1 96.19 58 LEU B O 1
ATOM 1467 N N . GLY B 1 59 ? -2.207 10.492 -3.441 1 96.25 59 GLY B N 1
ATOM 1468 C CA . GLY B 1 59 ? -2.82 11.586 -2.703 1 96.25 59 GLY B CA 1
ATOM 1469 C C . GLY B 1 59 ? -1.854 12.289 -1.771 1 96.25 59 GLY B C 1
ATOM 1470 O O . GLY B 1 59 ? -1.854 13.523 -1.687 1 96.25 59 GLY B O 1
ATOM 1471 N N . LEU B 1 60 ? -1.064 11.516 -1.094 1 95.12 60 LEU B N 1
ATOM 1472 C CA . LEU B 1 60 ? -0.078 12.094 -0.188 1 95.12 60 LEU B CA 1
ATOM 1473 C C . LEU B 1 60 ? 0.979 12.875 -0.961 1 95.12 60 LEU B C 1
ATOM 1475 O O . LEU B 1 60 ? 1.413 13.945 -0.522 1 95.12 60 LEU B O 1
ATOM 1479 N N . VAL B 1 61 ? 1.396 12.336 -2.055 1 94.56 61 VAL B N 1
ATOM 1480 C CA . VAL B 1 61 ? 2.355 13.031 -2.904 1 94.56 61 VAL B CA 1
ATOM 1481 C C . VAL B 1 61 ? 1.745 14.336 -3.408 1 94.56 61 VAL B C 1
ATOM 1483 O O . VAL B 1 61 ? 2.42 15.367 -3.447 1 94.56 61 VAL B O 1
ATOM 1486 N N . LEU B 1 62 ? 0.502 14.297 -3.797 1 95.12 62 LEU B N 1
ATOM 1487 C CA . LEU B 1 62 ? -0.213 15.492 -4.242 1 95.12 62 LEU B CA 1
ATOM 1488 C C . LEU B 1 62 ? -0.239 16.547 -3.146 1 95.12 62 LEU B C 1
ATOM 1490 O O . LEU B 1 62 ? 0.066 17.719 -3.398 1 95.12 62 LEU B O 1
ATOM 1494 N N . LEU B 1 63 ? -0.522 16.109 -1.932 1 93.19 63 LEU B N 1
ATOM 1495 C CA . LEU B 1 63 ? -0.547 17.016 -0.791 1 93.19 63 LEU B CA 1
ATOM 1496 C C . LEU B 1 63 ? 0.845 17.578 -0.507 1 93.19 63 LEU B C 1
ATOM 1498 O O . LEU B 1 63 ? 1.004 18.766 -0.275 1 93.19 63 LEU B O 1
ATOM 1502 N N . GLY B 1 64 ? 1.798 16.75 -0.581 1 90.5 64 GLY B N 1
ATOM 1503 C CA . GLY B 1 64 ? 3.17 17.172 -0.334 1 90.5 64 GLY B CA 1
ATOM 1504 C C . GLY B 1 64 ? 3.713 18.094 -1.404 1 90.5 64 GLY B C 1
ATOM 1505 O O . GLY B 1 64 ? 4.598 18.906 -1.136 1 90.5 64 GLY B O 1
ATOM 1506 N N . ALA B 1 65 ? 3.195 17.969 -2.6 1 92.69 65 ALA B N 1
ATOM 1507 C CA . ALA B 1 65 ? 3.646 18.781 -3.727 1 92.69 65 ALA B CA 1
ATOM 1508 C C . ALA B 1 65 ? 2.992 20.156 -3.703 1 92.69 65 ALA B C 1
ATOM 1510 O O . ALA B 1 65 ? 3.314 21.016 -4.523 1 92.69 65 ALA B O 1
ATOM 1511 N N . GLY B 1 66 ? 2.037 20.406 -2.754 1 92.44 66 GLY B N 1
ATOM 1512 C CA . GLY B 1 66 ? 1.518 21.75 -2.572 1 92.44 66 GLY B CA 1
ATOM 1513 C C . GLY B 1 66 ? 0.045 21.875 -2.916 1 92.44 66 GLY B C 1
ATOM 1514 O O . GLY B 1 66 ? -0.464 22.984 -3.102 1 92.44 66 GLY B O 1
ATOM 1515 N N . TRP B 1 67 ? -0.636 20.734 -3.152 1 92.19 67 TRP B N 1
ATOM 1516 C CA . TRP B 1 67 ? -2.076 20.828 -3.371 1 92.19 67 TRP B CA 1
ATOM 1517 C C . TRP B 1 67 ? -2.764 21.516 -2.203 1 92.19 67 TRP B C 1
ATOM 1519 O O . TRP B 1 67 ? -2.451 21.25 -1.041 1 92.19 67 TRP B O 1
ATOM 1529 N N . PRO B 1 68 ? -3.619 22.469 -2.49 1 91.5 68 PRO B N 1
ATOM 1530 C CA . PRO B 1 68 ? -4.262 23.219 -1.404 1 91.5 68 PRO B CA 1
ATOM 1531 C C . PRO B 1 68 ? -5.008 22.312 -0.43 1 91.5 68 PRO B C 1
ATOM 1533 O O . PRO B 1 68 ? -5.758 21.422 -0.854 1 91.5 68 PRO B O 1
ATOM 1536 N N . PHE B 1 69 ? -4.703 22.531 0.818 1 91.81 69 PHE B N 1
ATOM 1537 C CA . PHE B 1 69 ? -5.383 21.766 1.854 1 91.81 69 PHE B CA 1
ATOM 1538 C C . PHE B 1 69 ? -6.699 22.422 2.244 1 91.81 69 PHE B C 1
ATOM 1540 O O . PHE B 1 69 ? -6.715 23.547 2.75 1 91.81 69 PHE B O 1
ATOM 1547 N N . GLN B 1 70 ? -7.762 21.859 1.986 1 93.12 70 GLN B N 1
ATOM 1548 C CA . GLN B 1 70 ? -9.086 22.297 2.396 1 93.12 70 GLN B CA 1
ATOM 1549 C C . GLN B 1 70 ? -9.602 21.484 3.582 1 93.12 70 GLN B C 1
ATOM 1551 O O . GLN B 1 70 ? -9.297 20.297 3.701 1 93.12 70 GLN B O 1
ATOM 1556 N N . PRO B 1 71 ? -10.352 22.062 4.465 1 94.12 71 PRO B N 1
ATOM 1557 C CA . PRO B 1 71 ? -10.828 21.375 5.668 1 94.12 71 PRO B CA 1
ATOM 1558 C C . PRO B 1 71 ? -11.562 20.078 5.352 1 94.12 71 PRO B C 1
ATOM 1560 O O . PRO B 1 71 ? -11.492 19.109 6.129 1 94.12 71 PRO B O 1
ATOM 1563 N N . MET B 1 72 ? -12.297 20.031 4.219 1 93.94 72 MET B N 1
ATOM 1564 C CA . MET B 1 72 ? -13.039 18.828 3.844 1 93.94 72 MET B CA 1
ATOM 1565 C C . MET B 1 72 ? -12.094 17.672 3.566 1 93.94 72 MET B C 1
ATOM 1567 O O . MET B 1 72 ? -12.516 16.516 3.562 1 93.94 72 MET B O 1
ATOM 1571 N N . LEU B 1 73 ? -10.805 17.906 3.344 1 95 73 LEU B N 1
ATOM 1572 C CA . LEU B 1 73 ? -9.812 16.859 3.062 1 95 73 LEU B CA 1
ATOM 1573 C C . LEU B 1 73 ? -9.602 15.977 4.281 1 95 73 LEU B C 1
ATOM 1575 O O . LEU B 1 73 ? -9.219 14.812 4.145 1 95 73 LEU B O 1
ATOM 1579 N N . TRP B 1 74 ? -9.875 16.531 5.43 1 94.94 74 TRP B N 1
ATOM 1580 C CA . TRP B 1 74 ? -9.734 15.719 6.629 1 94.94 74 TRP B CA 1
ATOM 1581 C C . TRP B 1 74 ? -10.641 14.492 6.551 1 94.94 74 TRP B C 1
ATOM 1583 O O . TRP B 1 74 ? -10.227 13.383 6.895 1 94.94 74 TRP B O 1
ATOM 1593 N N . GLY B 1 75 ? -11.906 14.766 6.148 1 96.31 75 GLY B N 1
ATOM 1594 C CA . GLY B 1 75 ? -12.82 13.648 5.969 1 96.31 75 GLY B CA 1
ATOM 1595 C C . GLY B 1 75 ? -12.352 12.656 4.918 1 96.31 75 GLY B C 1
ATOM 1596 O O . GLY B 1 75 ? -12.422 11.445 5.125 1 96.31 75 GLY B O 1
ATOM 1597 N N . HIS B 1 76 ? -11.844 13.172 3.836 1 97.5 76 HIS B N 1
ATOM 1598 C CA . HIS B 1 76 ? -11.352 12.344 2.746 1 97.5 76 HIS B CA 1
ATOM 1599 C C . HIS B 1 76 ? -10.164 11.492 3.197 1 97.5 76 HIS B C 1
ATOM 1601 O O . HIS B 1 76 ? -10.172 10.266 3.021 1 97.5 76 HIS B O 1
ATOM 1607 N N . LEU B 1 77 ? -9.203 12.133 3.783 1 96.62 77 LEU B N 1
ATOM 1608 C CA . LEU B 1 77 ? -7.988 11.445 4.211 1 96.62 77 LEU B CA 1
ATOM 1609 C C . LEU B 1 77 ? -8.312 10.375 5.246 1 96.62 77 LEU B C 1
ATOM 1611 O O . LEU B 1 77 ? -7.805 9.25 5.164 1 96.62 77 LEU B O 1
ATOM 1615 N N . THR B 1 78 ? -9.164 10.727 6.195 1 96.12 78 THR B N 1
ATOM 1616 C CA . THR B 1 78 ? -9.492 9.812 7.281 1 96.12 78 THR B CA 1
ATOM 1617 C C . THR B 1 78 ? -10.234 8.594 6.754 1 96.12 78 THR B C 1
ATOM 1619 O O . THR B 1 78 ? -9.906 7.457 7.098 1 96.12 78 THR B O 1
ATOM 1622 N N . LEU B 1 79 ? -11.195 8.805 5.953 1 98.38 79 LEU B N 1
ATOM 1623 C CA . LEU B 1 79 ? -11.992 7.703 5.434 1 98.38 79 LEU B CA 1
ATOM 1624 C C . LEU B 1 79 ? -11.156 6.801 4.531 1 98.38 79 LEU B C 1
ATOM 1626 O O . LEU B 1 79 ? -11.352 5.582 4.516 1 98.38 79 LEU B O 1
ATOM 1630 N N . MET B 1 80 ? -10.219 7.355 3.785 1 98.56 80 MET B N 1
ATOM 1631 C CA . MET B 1 80 ? -9.344 6.547 2.939 1 98.56 80 MET B CA 1
ATOM 1632 C C . MET B 1 80 ? -8.391 5.707 3.783 1 98.56 80 MET B C 1
ATOM 1634 O O . MET B 1 80 ? -8.133 4.547 3.463 1 98.56 80 MET B O 1
ATOM 1638 N N . LEU B 1 81 ? -7.867 6.312 4.777 1 97.19 81 LEU B N 1
ATOM 1639 C CA . LEU B 1 81 ? -7.004 5.559 5.68 1 97.19 81 LEU B CA 1
ATOM 1640 C C . LEU B 1 81 ? -7.766 4.418 6.336 1 97.19 81 LEU B C 1
ATOM 1642 O O . LEU B 1 81 ? -7.246 3.305 6.453 1 97.19 81 LEU B O 1
ATOM 1646 N N . LEU B 1 82 ? -8.953 4.676 6.77 1 97.81 82 LEU B N 1
ATOM 1647 C CA . LEU B 1 82 ? -9.773 3.635 7.371 1 97.81 82 LEU B CA 1
ATOM 1648 C C . LEU B 1 82 ? -10.062 2.523 6.371 1 97.81 82 LEU B C 1
ATOM 1650 O O . LEU B 1 82 ? -10.102 1.347 6.734 1 97.81 82 LEU B O 1
ATOM 1654 N N . ALA B 1 83 ? -10.312 2.9 5.191 1 98.81 83 ALA B N 1
ATOM 1655 C CA . ALA B 1 83 ? -10.547 1.912 4.141 1 98.81 83 ALA B CA 1
ATOM 1656 C C . ALA B 1 83 ? -9.352 0.979 3.986 1 98.81 83 ALA B C 1
ATOM 1658 O O . ALA B 1 83 ? -9.508 -0.241 3.904 1 98.81 83 ALA B O 1
ATOM 1659 N N . ALA B 1 84 ? -8.164 1.551 3.932 1 98.38 84 ALA B N 1
ATOM 1660 C CA . ALA B 1 84 ? -6.953 0.75 3.783 1 98.38 84 ALA B CA 1
ATOM 1661 C C . ALA B 1 84 ? -6.746 -0.157 4.992 1 98.38 84 ALA B C 1
ATOM 1663 O O . ALA B 1 84 ? -6.402 -1.332 4.844 1 98.38 84 ALA B O 1
ATOM 1664 N N . VAL B 1 85 ? -6.934 0.375 6.18 1 96.75 85 VAL B N 1
ATOM 1665 C CA . VAL B 1 85 ? -6.773 -0.407 7.398 1 96.75 85 VAL B CA 1
ATOM 1666 C C . VAL B 1 85 ? -7.742 -1.586 7.391 1 96.75 85 VAL B C 1
ATOM 1668 O O . VAL B 1 85 ? -7.352 -2.723 7.664 1 96.75 85 VAL B O 1
ATOM 1671 N N . LEU B 1 86 ? -9 -1.29 7.098 1 98.31 86 LEU B N 1
ATOM 1672 C CA . LEU B 1 86 ? -10.008 -2.338 7.043 1 98.31 86 LEU B CA 1
ATOM 1673 C C . LEU B 1 86 ? -9.625 -3.422 6.043 1 98.31 86 LEU B C 1
ATOM 1675 O O . LEU B 1 86 ? -9.664 -4.613 6.363 1 98.31 86 LEU B O 1
ATOM 1679 N N . ALA B 1 87 ? -9.242 -2.998 4.887 1 98.56 87 ALA B N 1
ATOM 1680 C CA . ALA B 1 87 ? -8.875 -3.951 3.844 1 98.56 87 ALA B CA 1
ATOM 1681 C C . ALA B 1 87 ? -7.68 -4.797 4.27 1 98.56 87 ALA B C 1
ATOM 1683 O O . ALA B 1 87 ? -7.738 -6.031 4.227 1 98.56 87 ALA B O 1
ATOM 1684 N N . HIS B 1 88 ? -6.594 -4.188 4.723 1 97.12 88 HIS B N 1
ATOM 1685 C CA . HIS B 1 88 ? -5.379 -4.91 5.078 1 97.12 88 HIS B CA 1
ATOM 1686 C C . HIS B 1 88 ? -5.625 -5.859 6.246 1 97.12 88 HIS B C 1
ATOM 1688 O O . HIS B 1 88 ? -5.23 -7.027 6.199 1 97.12 88 HIS B O 1
ATOM 1694 N N . VAL B 1 89 ? -6.301 -5.426 7.246 1 96.56 89 VAL B N 1
ATOM 1695 C CA . VAL B 1 89 ? -6.492 -6.219 8.461 1 96.56 89 VAL B CA 1
ATOM 1696 C C . VAL B 1 89 ? -7.324 -7.457 8.133 1 96.56 89 VAL B C 1
ATOM 1698 O O . VAL B 1 89 ? -6.922 -8.586 8.438 1 96.56 89 VAL B O 1
ATOM 1701 N N . LEU B 1 90 ? -8.461 -7.289 7.484 1 98.44 90 LEU B N 1
ATOM 1702 C CA . LEU B 1 90 ? -9.375 -8.406 7.27 1 98.44 90 LEU B CA 1
ATOM 1703 C C . LEU B 1 90 ? -8.828 -9.367 6.219 1 98.44 90 LEU B C 1
ATOM 1705 O O . LEU B 1 90 ? -9.047 -10.57 6.305 1 98.44 90 LEU B O 1
ATOM 1709 N N . LEU B 1 91 ? -8.133 -8.859 5.23 1 97.69 91 LEU B N 1
ATOM 1710 C CA . LEU B 1 91 ? -7.527 -9.742 4.238 1 97.69 91 LEU B CA 1
ATOM 1711 C C . LEU B 1 91 ? -6.395 -10.562 4.852 1 97.69 91 LEU B C 1
ATOM 1713 O O . LEU B 1 91 ? -6.242 -11.742 4.547 1 97.69 91 LEU B O 1
ATOM 1717 N N . VAL B 1 92 ? -5.605 -9.945 5.75 1 95.12 92 VAL B N 1
ATOM 1718 C CA . VAL B 1 92 ? -4.5 -10.641 6.395 1 95.12 92 VAL B CA 1
ATOM 1719 C C . VAL B 1 92 ? -5.039 -11.695 7.363 1 95.12 92 VAL B C 1
ATOM 1721 O O . VAL B 1 92 ? -4.527 -12.812 7.426 1 95.12 92 VAL B O 1
ATOM 1724 N N . ILE B 1 93 ? -6.09 -11.281 8.125 1 96.44 93 ILE B N 1
ATOM 1725 C CA . ILE B 1 93 ? -6.703 -12.242 9.031 1 96.44 93 ILE B CA 1
ATOM 1726 C C . ILE B 1 93 ? -7.195 -13.461 8.242 1 96.44 93 ILE B C 1
ATOM 1728 O O . ILE B 1 93 ? -7.008 -14.602 8.664 1 96.44 93 ILE B O 1
ATOM 1732 N N . ASN B 1 94 ? -7.812 -13.219 7.09 1 97.56 94 ASN B N 1
ATOM 1733 C CA . ASN B 1 94 ? -8.336 -14.312 6.273 1 97.56 94 ASN B CA 1
ATOM 1734 C C . ASN B 1 94 ? -7.223 -15.234 5.797 1 97.56 94 ASN B C 1
ATOM 1736 O O . ASN B 1 94 ? -7.379 -16.453 5.82 1 97.56 94 ASN B O 1
ATOM 1740 N N . ARG B 1 95 ? -6.117 -14.633 5.34 1 93.25 95 ARG B N 1
ATOM 1741 C CA . ARG B 1 95 ? -5.059 -15.445 4.746 1 93.25 95 ARG B CA 1
ATOM 1742 C C . ARG B 1 95 ? -4.305 -16.219 5.812 1 93.25 95 ARG B C 1
ATOM 1744 O O . ARG B 1 95 ? -3.682 -17.25 5.516 1 93.25 95 ARG B O 1
ATOM 1751 N N . LYS B 1 96 ? -4.406 -15.859 7.062 1 92.88 96 LYS B N 1
ATOM 1752 C CA . LYS B 1 96 ? -3.695 -16.531 8.148 1 92.88 96 LYS B CA 1
ATOM 1753 C C . LYS B 1 96 ? -4.574 -17.578 8.82 1 92.88 96 LYS B C 1
ATOM 1755 O O . LYS B 1 96 ? -4.098 -18.359 9.648 1 92.88 96 LYS B O 1
ATOM 1760 N N . ARG B 1 97 ? -5.793 -17.641 8.492 1 95.19 97 ARG B N 1
ATOM 1761 C CA . ARG B 1 97 ? -6.695 -18.641 9.039 1 95.19 97 ARG B CA 1
ATOM 1762 C C . ARG B 1 97 ? -6.359 -20.031 8.484 1 95.19 97 ARG B C 1
ATOM 1764 O O . ARG B 1 97 ? -6 -20.172 7.316 1 95.19 97 ARG B O 1
ATOM 1771 N N . PRO B 1 98 ? -6.484 -21.047 9.391 1 95.56 98 PRO B N 1
ATOM 1772 C CA . PRO B 1 98 ? -6.301 -22.406 8.891 1 95.56 98 PRO B CA 1
ATOM 1773 C C . PRO B 1 98 ? -7.234 -22.734 7.723 1 95.56 98 PRO B C 1
ATOM 1775 O O . PRO B 1 98 ? -6.836 -23.438 6.789 1 95.56 98 PRO B O 1
ATOM 1778 N N . GLN B 1 99 ? -8.508 -22.281 7.801 1 95.19 99 GLN B N 1
ATOM 1779 C CA . GLN B 1 99 ? -9.484 -22.453 6.73 1 95.19 99 GLN B CA 1
ATOM 1780 C C . GLN B 1 99 ? -10.023 -21.109 6.258 1 95.19 99 GLN B C 1
ATOM 1782 O O . GLN B 1 99 ? -11.062 -20.641 6.73 1 95.19 99 GLN B O 1
ATOM 1787 N N . PRO B 1 100 ? -9.391 -20.469 5.344 1 96.69 100 PRO B N 1
ATOM 1788 C CA . PRO B 1 100 ? -9.867 -19.188 4.816 1 96.69 100 PRO B CA 1
ATOM 1789 C C . PRO B 1 100 ? -11.266 -19.297 4.211 1 96.69 100 PRO B C 1
ATOM 1791 O O . PRO B 1 100 ? -11.703 -20.375 3.82 1 96.69 100 PRO B O 1
ATOM 1794 N N . GLY B 1 101 ? -11.938 -18.141 4.234 1 97.25 101 GLY B N 1
ATOM 1795 C CA . GLY B 1 101 ? -13.281 -18.094 3.676 1 97.25 101 GLY B CA 1
ATOM 1796 C C . GLY B 1 101 ? -13.539 -16.844 2.85 1 97.25 101 GLY B C 1
ATOM 1797 O O . GLY B 1 101 ? -12.625 -16.062 2.59 1 97.25 101 GLY B O 1
ATOM 1798 N N . PHE B 1 102 ? -14.781 -16.719 2.436 1 98.5 102 PHE B N 1
ATOM 1799 C CA . PHE B 1 102 ? -15.156 -15.602 1.574 1 98.5 102 PHE B CA 1
ATOM 1800 C C . PHE B 1 102 ? -15.742 -14.461 2.395 1 98.5 102 PHE B C 1
ATOM 1802 O O . PHE B 1 102 ? -15.844 -13.328 1.907 1 98.5 102 PHE B O 1
ATOM 1809 N N . LEU B 1 103 ? -16.062 -14.711 3.611 1 98.12 103 LEU B N 1
ATOM 1810 C CA . LEU B 1 103 ? -16.766 -13.703 4.398 1 98.12 103 LEU B CA 1
ATOM 1811 C C . LEU B 1 103 ? -15.859 -12.523 4.719 1 98.12 103 LEU B C 1
ATOM 1813 O O . LEU B 1 103 ? -16.25 -11.367 4.539 1 98.12 103 LEU B O 1
ATOM 1817 N N . LEU B 1 104 ? -14.711 -12.812 5.238 1 98.56 104 LEU B N 1
ATOM 1818 C CA . LEU B 1 104 ? -13.805 -11.742 5.637 1 98.56 104 LEU B CA 1
ATOM 1819 C C . LEU B 1 104 ? -13.375 -10.914 4.43 1 98.56 104 LEU B C 1
ATOM 1821 O O . LEU B 1 104 ? -13.414 -9.688 4.469 1 98.56 104 LEU B O 1
ATOM 1825 N N . PRO B 1 105 ? -13.039 -11.539 3.301 1 98.75 105 PRO B N 1
ATOM 1826 C CA . PRO B 1 105 ? -12.742 -10.742 2.105 1 98.75 105 PRO B CA 1
ATOM 1827 C C . PRO B 1 105 ? -13.945 -9.93 1.625 1 98.75 105 PRO B C 1
ATOM 1829 O O . PRO B 1 105 ? -13.773 -8.805 1.135 1 98.75 105 PRO B O 1
ATOM 1832 N N . LEU B 1 106 ? -15.078 -10.461 1.791 1 98.75 106 LEU B N 1
ATOM 1833 C CA . LEU B 1 106 ? -16.297 -9.75 1.421 1 98.75 106 LEU B CA 1
ATOM 1834 C C . LEU B 1 106 ? -16.469 -8.492 2.258 1 98.75 106 LEU B C 1
ATOM 1836 O O . LEU B 1 106 ? -16.766 -7.418 1.723 1 98.75 106 LEU B O 1
ATOM 1840 N N . ILE B 1 107 ? -16.25 -8.625 3.449 1 98.81 107 ILE B N 1
ATOM 1841 C CA . ILE B 1 107 ? -16.359 -7.492 4.355 1 98.81 107 ILE B CA 1
ATOM 1842 C C . ILE B 1 107 ? -15.211 -6.516 4.117 1 98.81 107 ILE B C 1
ATOM 1844 O O . ILE B 1 107 ? -15.406 -5.301 4.141 1 98.81 107 ILE B O 1
ATOM 1848 N N . ALA B 1 108 ? -14.078 -7.059 3.932 1 98.81 108 ALA B N 1
ATOM 1849 C CA . ALA B 1 108 ? -12.898 -6.23 3.689 1 98.81 108 ALA B CA 1
ATOM 1850 C C . ALA B 1 108 ? -13.094 -5.328 2.477 1 98.81 108 ALA B C 1
ATOM 1852 O O . ALA B 1 108 ? -13 -4.105 2.584 1 98.81 108 ALA B O 1
ATOM 1853 N N . VAL B 1 109 ? -13.461 -5.91 1.391 1 98.88 109 VAL B N 1
ATOM 1854 C CA . VAL B 1 109 ? -13.562 -5.184 0.13 1 98.88 109 VAL B CA 1
ATOM 1855 C C . VAL B 1 109 ? -14.859 -4.371 0.103 1 98.88 109 VAL B C 1
ATOM 1857 O O . VAL B 1 109 ? -14.859 -3.209 -0.306 1 98.88 109 VAL B O 1
ATOM 1860 N N . GLY B 1 110 ? -15.945 -4.961 0.535 1 98.88 110 GLY B N 1
ATOM 1861 C CA . GLY B 1 110 ? -17.203 -4.246 0.583 1 98.88 110 GLY B CA 1
ATOM 1862 C C . GLY B 1 110 ? -17.188 -3.043 1.509 1 98.88 110 GLY B C 1
ATOM 1863 O O . GLY B 1 110 ? -17.625 -1.955 1.138 1 98.88 110 GLY B O 1
ATOM 1864 N N . GLY B 1 111 ? -16.656 -3.305 2.66 1 98.88 111 GLY B N 1
ATOM 1865 C CA . GLY B 1 111 ? -16.531 -2.213 3.611 1 98.88 111 GLY B CA 1
ATOM 1866 C C . GLY B 1 111 ? -15.602 -1.113 3.129 1 98.88 111 GLY B C 1
ATOM 1867 O O . GLY B 1 111 ? -15.906 0.072 3.275 1 98.88 111 GLY B O 1
ATOM 1868 N N . ALA B 1 112 ? -14.492 -1.499 2.582 1 98.88 112 ALA B N 1
ATOM 1869 C CA . ALA B 1 112 ? -13.539 -0.52 2.068 1 98.88 112 ALA B CA 1
ATOM 1870 C C . ALA B 1 112 ? -14.148 0.303 0.938 1 98.88 112 ALA B C 1
ATOM 1872 O O . ALA B 1 112 ? -13.938 1.515 0.856 1 98.88 112 ALA B O 1
ATOM 1873 N N . LEU B 1 113 ? -14.945 -0.312 0.092 1 98.81 113 LEU B N 1
ATOM 1874 C CA . LEU B 1 113 ? -15.594 0.396 -1.006 1 98.81 113 LEU B CA 1
ATOM 1875 C C . LEU B 1 113 ? -16.562 1.444 -0.478 1 98.81 113 LEU B C 1
ATOM 1877 O O . LEU B 1 113 ? -16.641 2.553 -1.012 1 98.81 113 LEU B O 1
ATOM 1881 N N . LEU B 1 114 ? -17.234 1.106 0.519 1 98.75 114 LEU B N 1
ATOM 1882 C CA . LEU B 1 114 ? -18.156 2.062 1.125 1 98.75 114 LEU B CA 1
ATOM 1883 C C . LEU B 1 114 ? -17.406 3.258 1.694 1 98.75 114 LEU B C 1
ATOM 1885 O O . LEU B 1 114 ? -17.828 4.406 1.522 1 98.75 114 LEU B O 1
ATOM 1889 N N . LEU B 1 115 ? -16.359 2.975 2.324 1 98.81 115 LEU B N 1
ATOM 1890 C CA . LEU B 1 115 ? -15.539 4.039 2.898 1 98.81 115 LEU B CA 1
ATOM 1891 C C . LEU B 1 115 ? -14.914 4.898 1.804 1 98.81 115 LEU B C 1
ATOM 1893 O O . LEU B 1 115 ? -14.828 6.117 1.943 1 98.81 115 LEU B O 1
ATOM 1897 N N . VAL B 1 116 ? -14.438 4.285 0.765 1 98.75 116 VAL B N 1
ATOM 1898 C CA . VAL B 1 116 ? -13.867 5.012 -0.363 1 98.75 116 VAL B CA 1
ATOM 1899 C C . VAL B 1 116 ? -14.914 5.953 -0.958 1 98.75 116 VAL B C 1
ATOM 1901 O O . VAL B 1 116 ? -14.633 7.129 -1.202 1 98.75 116 VAL B O 1
ATOM 1904 N N . VAL B 1 117 ? -16.141 5.492 -1.164 1 98.12 117 VAL B N 1
ATOM 1905 C CA . VAL B 1 117 ? -17.219 6.312 -1.694 1 98.12 117 VAL B CA 1
ATOM 1906 C C . VAL B 1 117 ? -17.516 7.457 -0.729 1 98.12 117 VAL B C 1
ATOM 1908 O O . VAL B 1 117 ? -17.688 8.609 -1.148 1 98.12 117 VAL B O 1
ATOM 1911 N N . GLY B 1 118 ? -17.594 7.102 0.488 1 97.94 118 GLY B N 1
ATOM 1912 C CA . GLY B 1 118 ? -17.797 8.133 1.493 1 97.94 118 GLY B CA 1
ATOM 1913 C C . GLY B 1 118 ? -16.719 9.203 1.461 1 97.94 118 GLY B C 1
ATOM 1914 O O . GLY B 1 118 ? -17.016 10.391 1.606 1 97.94 118 GLY B O 1
ATOM 1915 N N . GLY B 1 119 ? -15.461 8.781 1.312 1 97.69 119 GLY B N 1
ATOM 1916 C CA . GLY B 1 119 ? -14.359 9.719 1.236 1 97.69 119 GLY B CA 1
ATOM 1917 C C . GLY B 1 119 ? -14.43 10.641 0.029 1 97.69 119 GLY B C 1
ATOM 1918 O O . GLY B 1 119 ? -14.094 11.82 0.118 1 97.69 119 GLY B O 1
ATOM 1919 N N . ILE B 1 120 ? -14.773 10.062 -1.078 1 97.06 120 ILE B N 1
ATOM 1920 C CA . ILE B 1 120 ? -14.953 10.859 -2.287 1 97.06 120 ILE B CA 1
ATOM 1921 C C . ILE B 1 120 ? -16.062 11.883 -2.066 1 97.06 120 ILE B C 1
ATOM 1923 O O . ILE B 1 120 ? -15.891 13.07 -2.367 1 97.06 120 ILE B O 1
ATOM 1927 N N . LEU B 1 121 ? -17.125 11.453 -1.488 1 96 121 LEU B N 1
ATOM 1928 C CA . LEU B 1 121 ? -18.25 12.328 -1.22 1 96 121 LEU B CA 1
ATOM 1929 C C . LEU B 1 121 ? -17.875 13.414 -0.218 1 96 121 LEU B C 1
ATOM 1931 O O . LEU B 1 121 ? -18.391 14.539 -0.291 1 96 121 LEU B O 1
ATOM 1935 N N . ALA B 1 122 ? -17.031 13.133 0.679 1 95.38 122 ALA B N 1
ATOM 1936 C CA . ALA B 1 122 ? -16.609 14.055 1.733 1 95.38 122 ALA B CA 1
ATOM 1937 C C . ALA B 1 122 ? -15.977 15.305 1.146 1 95.38 122 ALA B C 1
ATOM 1939 O O . ALA B 1 122 ? -15.977 16.359 1.776 1 95.38 122 ALA B O 1
ATOM 1940 N N . ILE B 1 123 ? -15.398 15.227 -0.03 1 94.5 123 ILE B N 1
ATOM 1941 C CA . ILE B 1 123 ? -14.75 16.391 -0.622 1 94.5 123 ILE B CA 1
ATOM 1942 C C . ILE B 1 123 ? -15.656 17 -1.694 1 94.5 123 ILE B C 1
ATOM 1944 O O . ILE B 1 123 ? -15.211 17.828 -2.494 1 94.5 123 ILE B O 1
ATOM 1948 N N . GLY B 1 124 ? -16.906 16.578 -1.815 1 89.5 124 GLY B N 1
ATOM 1949 C CA . GLY B 1 124 ? -17.922 17.203 -2.648 1 89.5 124 GLY B CA 1
ATOM 1950 C C . GLY B 1 124 ? -17.875 16.734 -4.09 1 89.5 124 GLY B C 1
ATOM 1951 O O . GLY B 1 124 ? -18.375 17.438 -4.988 1 89.5 124 GLY B O 1
ATOM 1952 N N . ARG B 1 125 ? -17.266 15.727 -4.324 1 86.75 125 ARG B N 1
ATOM 1953 C CA . ARG B 1 125 ? -17.188 15.227 -5.691 1 86.75 125 ARG B CA 1
ATOM 1954 C C . ARG B 1 125 ? -18.062 13.984 -5.871 1 86.75 125 ARG B C 1
ATOM 1956 O O . ARG B 1 125 ? -18.312 13.258 -4.914 1 86.75 125 ARG B O 1
ATOM 1963 N N . GLY B 1 126 ? -18.469 13.789 -7.094 1 83.81 126 GLY B N 1
ATOM 1964 C CA . GLY B 1 126 ? -19.125 12.539 -7.418 1 83.81 126 GLY B CA 1
ATOM 1965 C C . GLY B 1 126 ? -18.156 11.398 -7.684 1 83.81 126 GLY B C 1
ATOM 1966 O O . GLY B 1 126 ? -17.031 11.625 -8.109 1 83.81 126 GLY B O 1
ATOM 1967 N N . VAL B 1 127 ? -18.641 10.297 -7.445 1 82.31 127 VAL B N 1
ATOM 1968 C CA . VAL B 1 127 ? -17.828 9.102 -7.648 1 82.31 127 VAL B CA 1
ATOM 1969 C C . VAL B 1 127 ? -17.438 9 -9.117 1 82.31 127 VAL B C 1
ATOM 1971 O O . VAL B 1 127 ? -16.359 8.461 -9.438 1 82.31 127 VAL B O 1
ATOM 1974 N N . PHE B 1 128 ? -18.328 9.5 -10 1 74.38 128 PHE B N 1
ATOM 1975 C CA . PHE B 1 128 ? -18.062 9.367 -11.422 1 74.38 128 PHE B CA 1
ATOM 1976 C C . PHE B 1 128 ? -17.797 10.727 -12.047 1 74.38 128 PHE B C 1
ATOM 1978 O O . PHE B 1 128 ? -17.734 10.859 -13.273 1 74.38 128 PHE B O 1
ATOM 1985 N N . ALA B 1 129 ? -17.812 11.68 -11.188 1 64.38 129 ALA B N 1
ATOM 1986 C CA . ALA B 1 129 ? -17.562 13.023 -11.719 1 64.38 129 ALA B CA 1
ATOM 1987 C C . ALA B 1 129 ? -16.156 13.133 -12.305 1 64.38 129 ALA B C 1
ATOM 1989 O O . ALA B 1 129 ? -15.195 12.617 -11.727 1 64.38 129 ALA B O 1
ATOM 1990 N N . SER B 1 130 ? -16.094 13.406 -13.68 1 59.12 130 SER B N 1
ATOM 1991 C CA . SER B 1 130 ? -14.805 13.641 -14.312 1 59.12 130 SER B CA 1
ATOM 1992 C C . SER B 1 130 ? -14.258 15.023 -13.969 1 59.12 130 SER B C 1
ATOM 1994 O O . SER B 1 130 ? -15.023 15.953 -13.719 1 59.12 130 SER B O 1
ATOM 1996 N N . THR B 1 131 ? -13.156 15.219 -13.156 1 52.12 131 THR B N 1
ATOM 1997 C CA . THR B 1 131 ? -12.547 16.531 -12.969 1 52.12 131 THR B CA 1
ATOM 1998 C C . THR B 1 131 ? -12.359 17.234 -14.305 1 52.12 131 THR B C 1
ATOM 2000 O O . THR B 1 131 ? -11.594 16.781 -15.156 1 52.12 131 THR B O 1
ATOM 2003 N N . SER B 1 132 ? -13.281 18.016 -14.844 1 40.69 132 SER B N 1
ATOM 2004 C CA . SER B 1 132 ? -13.086 19 -15.914 1 40.69 132 SER B CA 1
ATOM 2005 C C . SER B 1 132 ? -12.102 20.078 -15.5 1 40.69 132 SER B C 1
ATOM 2007 O O . SER B 1 132 ? -12.086 20.5 -14.344 1 40.69 132 SER B O 1
ATOM 2009 N N . LEU B 1 133 ? -10.805 20.234 -16.047 1 40.09 133 LEU B N 1
ATOM 2010 C CA . LEU B 1 133 ? -9.961 21.422 -15.945 1 40.09 133 LEU B CA 1
ATOM 2011 C C . LEU B 1 133 ? -10.781 22.688 -16.172 1 40.09 133 LEU B C 1
ATOM 2013 O O . LEU B 1 133 ? -11.227 22.953 -17.281 1 40.09 133 LEU B O 1
ATOM 2017 N N . GLY B 1 134 ? -11.805 23.062 -15.625 1 29.69 134 GLY B N 1
ATOM 2018 C CA . GLY B 1 134 ? -12.297 24.391 -15.93 1 29.69 134 GLY B CA 1
ATOM 2019 C C . GLY B 1 134 ? -11.281 25.484 -15.625 1 29.69 134 GLY B C 1
ATOM 2020 O O . GLY B 1 134 ? -10.93 25.703 -14.461 1 29.69 134 GLY B O 1
ATOM 2021 N N . GLY B 1 135 ? -10.148 25.672 -16.344 1 24.67 135 GLY B N 1
ATOM 2022 C CA . GLY B 1 135 ? -9.844 27.047 -16.672 1 24.67 135 GLY B CA 1
ATOM 2023 C C . GLY B 1 135 ? -10.992 27.781 -17.344 1 24.67 135 GLY B C 1
ATOM 2024 O O . GLY B 1 135 ? -11.898 27.141 -17.891 1 24.67 135 GLY B O 1
#

pLDDT: mean 93.02, std 12.42, range [24.12, 98.88]

Foldseek 3Di:
DLVVLVLVLLVLLVVLLVLLVVLLVVLVVCQVVVPADDPVNVVSLVVSLVSLVVSLVSVVVSVVVPPDDDPLLVLLNVLSVVLNVLSVVLSVVQVPDPGHGSVSNNCSSVVSSVSNQRSCVSVPDHSPHNPDPPD/DLVVLVLVLLVLLVVLLVLLVVLLVVLVVCQVVVPADDPVNLVSLVVSLVSLVVSLVSVVVSVVVPPDDDPLLVLLNVLSVVLNVLSVVLSVVQVPDPGHGSVSNNCSSVVSSVSNQRSCVSVPDHSPDNPDPPD

Sequence (270 aa):
MLTLLFKAHSGLRYLVLLMGLVALAYFVYGFATKRPVDKKVRILGSSFAGLLDTQILLGLVLLGAGWPFQPMLWGHLTLMLLAAVLAHVLLVINRKRPQPGFLLPLIAVGGALLLVVGGILAIGRGVFASTSLGGMLTLLFKAHSGLRYLVLLMGLVALAYFVYGFATKRPVDKKVRILGSSFAGLLDTQILLGLVLLGAGWPFQPMLWGHLTLMLLAAVLAHVLLVINRKRPQPGFLLPLIAVGGALLLVVGGILAIGRGVFASTSLGG

Solvent-accessible surface area (backbone atoms only — not comparable to full-atom values): 14295 Å² total; per-residue (Å²): 110,69,65,58,49,49,51,49,48,61,52,48,50,55,54,41,51,48,43,36,50,53,36,35,52,49,26,50,50,36,50,77,67,67,52,82,76,58,71,61,58,57,50,39,50,48,51,33,49,51,43,46,49,49,51,51,50,47,48,51,50,39,47,73,74,62,49,82,83,52,79,44,46,55,50,22,54,50,29,42,50,50,19,51,50,45,28,53,52,32,43,50,53,32,72,68,39,95,75,51,62,36,61,44,47,30,49,15,44,48,49,22,50,53,28,43,52,49,16,42,44,44,63,75,42,55,94,79,56,73,85,71,83,76,124,109,68,64,57,50,48,51,49,47,62,52,47,51,55,53,39,51,48,43,36,50,54,37,34,53,50,24,49,50,36,48,74,68,66,52,81,75,57,72,60,59,57,49,40,51,49,52,33,48,50,41,47,49,50,52,52,50,46,49,50,49,40,47,72,75,62,49,84,86,50,80,45,47,55,50,23,54,50,29,42,51,50,18,50,50,44,27,53,51,31,42,50,53,31,72,67,38,95,74,51,62,37,61,46,48,30,48,14,44,49,50,21,51,52,28,42,51,50,15,43,45,45,62,74,42,57,94,79,58,72,87,71,81,77,123

Secondary structure (DSSP, 8-state):
-HHHHHHHHHHHHHHHHHHHHHHHHHHHHHHHHTPPP-HHHHHHHHHHHHHHHHHHHHHHHHHHTT----TTHHHHHHHHHHHHHHHHHHHHHHHHSSS--SHHHHHHHHHHHHHHHHHHHHTT--TT-------/-HHHHHHHHHHHHHHHHHHHHHHHHHHHHHHHHTPPP-HHHHHHHHHHHHHHHHHHHHHHHHHHTT----TTHHHHHHHHHHHHHHHHHHHHHHHHSSS--SHHHHHHHHHHHHHHHHHHHHTT--TT-------

Radius of gyration: 19.05 Å; Cα contacts (8 Å, |Δi|>4): 280; chains: 2; bounding box: 47×51×55 Å